Protein AF-A0A954ISH0-F1 (afdb_monomer)

Structure (mmCIF, N/CA/C/O backbone):
data_AF-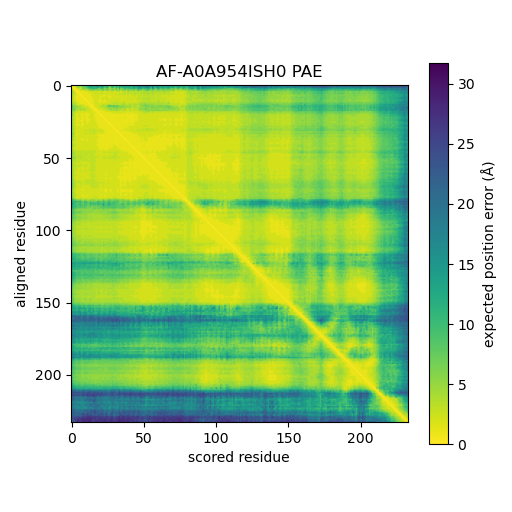A0A954ISH0-F1
#
_entry.id   AF-A0A954ISH0-F1
#
loop_
_atom_site.group_PDB
_atom_site.id
_atom_site.type_symbol
_atom_site.label_atom_id
_atom_site.label_alt_id
_atom_site.label_comp_id
_atom_site.label_asym_id
_atom_site.label_entity_id
_atom_site.label_seq_id
_atom_site.pdbx_PDB_ins_code
_atom_site.Cartn_x
_atom_site.Cartn_y
_atom_site.Cartn_z
_atom_site.occupancy
_atom_site.B_iso_or_equiv
_atom_site.auth_seq_id
_atom_site.auth_comp_id
_atom_site.auth_asym_id
_atom_site.auth_atom_id
_atom_site.pdbx_PDB_model_num
ATOM 1 N N . MET A 1 1 ? -24.445 -0.317 36.768 1.00 55.19 1 MET A N 1
ATOM 2 C CA . MET A 1 1 ? -23.886 0.944 36.236 1.00 55.19 1 MET A CA 1
ATOM 3 C C . MET A 1 1 ? -23.726 0.749 34.737 1.00 55.19 1 MET A C 1
ATOM 5 O O . MET A 1 1 ? -23.475 -0.395 34.371 1.00 55.19 1 MET A O 1
ATOM 9 N N . PRO A 1 2 ? -23.957 1.764 33.888 1.00 74.50 2 PRO A N 1
ATOM 10 C CA . PRO A 1 2 ? -23.631 1.649 32.466 1.00 74.50 2 PRO A CA 1
ATOM 11 C C . PRO A 1 2 ? -22.153 1.260 32.323 1.00 74.50 2 PRO A C 1
ATOM 13 O O . PRO A 1 2 ? -21.326 1.750 33.094 1.00 74.50 2 PRO A O 1
ATOM 16 N N . VAL A 1 3 ? -21.854 0.329 31.415 1.00 81.88 3 VAL A N 1
ATOM 17 C CA . VAL A 1 3 ? -20.473 -0.064 31.100 1.00 81.88 3 VAL A CA 1
ATOM 18 C C . VAL A 1 3 ? -19.779 1.169 30.527 1.00 81.88 3 VAL A C 1
ATOM 20 O O . VAL A 1 3 ? -20.289 1.778 29.588 1.00 81.88 3 VAL A O 1
ATOM 23 N N . GLY A 1 4 ? -18.686 1.589 31.160 1.00 92.56 4 GLY A N 1
ATOM 24 C CA . GLY A 1 4 ? -17.867 2.697 30.675 1.00 92.56 4 GLY A CA 1
ATOM 25 C C . GLY A 1 4 ? -16.870 2.214 29.627 1.00 92.56 4 GLY A C 1
ATOM 26 O O . GLY A 1 4 ? -16.479 1.049 29.640 1.00 92.56 4 GLY A O 1
ATOM 27 N N . GLU A 1 5 ? -16.430 3.118 28.756 1.00 95.31 5 GLU A N 1
ATOM 28 C CA . GLU A 1 5 ? -15.416 2.846 27.730 1.00 95.31 5 GLU A CA 1
ATOM 29 C C . GLU A 1 5 ? -14.140 2.214 28.310 1.00 95.31 5 GLU A C 1
ATOM 31 O O . GLU A 1 5 ? -13.633 1.238 27.761 1.00 95.31 5 GLU A O 1
ATOM 36 N N . ASP A 1 6 ? -13.682 2.693 29.470 1.00 94.56 6 ASP A N 1
ATOM 37 C CA . ASP A 1 6 ? -12.492 2.173 30.155 1.00 94.56 6 ASP A CA 1
ATOM 38 C C . ASP A 1 6 ? -12.564 0.660 30.409 1.00 94.56 6 ASP A C 1
ATOM 40 O O . ASP A 1 6 ? -11.550 -0.031 30.325 1.00 94.56 6 ASP A O 1
ATOM 44 N N . GLN A 1 7 ? -13.763 0.132 30.684 1.00 94.50 7 GLN A N 1
ATOM 45 C CA . GLN A 1 7 ? -13.948 -1.299 30.910 1.00 94.50 7 GLN A CA 1
ATOM 46 C C . GLN A 1 7 ? -13.736 -2.092 29.614 1.00 94.50 7 GLN A C 1
ATOM 48 O O . GLN A 1 7 ? -13.057 -3.116 29.637 1.00 94.50 7 GLN A O 1
ATOM 53 N N . PHE A 1 8 ? -14.259 -1.608 28.483 1.00 95.31 8 PHE A N 1
ATOM 54 C CA . PHE A 1 8 ? -14.022 -2.239 27.183 1.00 95.31 8 PHE A CA 1
ATOM 55 C C . PHE A 1 8 ? -12.541 -2.230 26.823 1.00 95.31 8 PHE A C 1
ATOM 57 O O . PHE A 1 8 ? -12.001 -3.252 26.408 1.00 95.31 8 PHE A O 1
ATOM 64 N N . LEU A 1 9 ? -11.868 -1.096 27.011 1.00 94.50 9 LEU A N 1
ATOM 65 C CA . LEU A 1 9 ? -10.457 -0.976 26.664 1.00 94.50 9 LEU A CA 1
ATOM 66 C C . LEU A 1 9 ? -9.560 -1.846 27.565 1.00 94.50 9 LEU A C 1
ATOM 68 O O . LEU A 1 9 ? -8.578 -2.416 27.090 1.00 94.50 9 LEU A O 1
ATOM 72 N N . GLU A 1 10 ? -9.907 -2.002 28.847 1.00 94.62 10 GLU A N 1
ATOM 73 C CA . GLU A 1 10 ? -9.234 -2.945 29.748 1.00 94.62 10 GLU A CA 1
ATOM 74 C C . GLU A 1 10 ? -9.460 -4.408 29.324 1.00 94.62 10 GLU A C 1
ATOM 76 O O . GLU A 1 10 ? -8.527 -5.215 29.378 1.00 94.62 10 GLU A O 1
ATOM 81 N N . GLU A 1 11 ? -10.677 -4.764 28.903 1.00 95.12 11 GLU A N 1
ATOM 82 C CA . GLU A 1 11 ? -11.005 -6.107 28.412 1.00 95.12 11 GLU A CA 1
ATOM 83 C C . GLU A 1 11 ? -10.278 -6.425 27.099 1.00 95.12 11 GLU A C 1
ATOM 85 O O . GLU A 1 11 ? -9.679 -7.495 26.986 1.00 95.12 11 GLU A O 1
ATOM 90 N N . ILE A 1 12 ? -10.238 -5.485 26.148 1.00 94.75 12 ILE A N 1
ATOM 91 C CA . ILE A 1 12 ? -9.508 -5.624 24.877 1.00 94.75 12 ILE A CA 1
ATOM 92 C C . ILE A 1 12 ? -8.019 -5.875 25.122 1.00 94.75 12 ILE A C 1
ATOM 94 O O . ILE A 1 12 ? -7.447 -6.761 24.494 1.00 94.75 12 ILE A O 1
ATOM 98 N N . GLY A 1 13 ? -7.396 -5.160 26.064 1.00 92.38 13 GLY A N 1
ATOM 99 C CA . GLY A 1 13 ? -5.979 -5.353 26.394 1.00 92.38 13 GLY A CA 1
ATOM 100 C C . GLY A 1 13 ? -5.649 -6.715 27.024 1.00 92.38 13 GLY A C 1
ATOM 101 O O . GLY A 1 13 ? -4.481 -7.091 27.095 1.00 92.38 13 GLY A O 1
ATOM 102 N N . LYS A 1 14 ? -6.657 -7.461 27.498 1.00 93.69 14 LYS A N 1
ATOM 103 C CA . LYS A 1 14 ? -6.499 -8.801 28.096 1.00 93.69 14 LYS A CA 1
ATOM 104 C C . LYS A 1 14 ? -6.978 -9.926 27.181 1.00 93.69 14 LYS A C 1
ATOM 106 O O . LYS A 1 14 ? -6.630 -11.082 27.422 1.00 93.69 14 LYS A O 1
ATOM 111 N N . ALA A 1 15 ? -7.819 -9.617 26.200 1.00 92.56 15 ALA A N 1
ATOM 112 C CA . ALA A 1 15 ? -8.459 -10.603 25.350 1.00 92.56 15 ALA A CA 1
ATOM 113 C C . ALA A 1 15 ? -7.548 -11.007 24.185 1.00 92.56 15 ALA A C 1
ATOM 115 O O . ALA A 1 15 ? -7.130 -10.180 23.382 1.00 92.56 15 ALA A O 1
ATOM 116 N N . GLU A 1 16 ? -7.298 -12.309 24.049 1.00 89.88 16 GLU A N 1
ATOM 117 C CA . GLU A 1 16 ? -6.721 -12.872 22.819 1.00 89.88 16 GLU A CA 1
ATOM 118 C C . GLU A 1 16 ? -7.766 -12.926 21.691 1.00 89.88 16 GLU A C 1
ATOM 120 O O . GLU A 1 16 ? -7.431 -12.837 20.508 1.00 89.88 16 GLU A O 1
ATOM 125 N N . ASP A 1 17 ? -9.043 -13.065 22.064 1.00 92.00 17 ASP A N 1
ATOM 126 C CA . ASP A 1 17 ? -10.166 -13.090 21.134 1.00 92.00 17 ASP A CA 1
ATOM 127 C C . ASP A 1 17 ? -10.500 -11.676 20.648 1.00 92.00 17 ASP A C 1
ATOM 129 O O . ASP A 1 17 ? -10.924 -10.797 21.403 1.00 92.00 17 ASP A O 1
ATOM 133 N N . ARG A 1 18 ? -10.362 -11.483 19.338 1.00 91.06 18 ARG A N 1
ATOM 134 C CA . ARG A 1 18 ? -10.639 -10.215 18.663 1.00 91.06 18 ARG A CA 1
ATOM 135 C C . ARG A 1 18 ? -12.133 -9.891 18.590 1.00 91.06 18 ARG A C 1
ATOM 137 O O . ARG A 1 18 ? -12.484 -8.741 18.349 1.00 91.06 18 ARG A O 1
ATOM 144 N N . THR A 1 19 ? -13.019 -10.846 18.882 1.00 95.06 19 THR A N 1
ATOM 145 C CA . THR A 1 19 ? -14.475 -10.625 18.945 1.00 95.06 19 THR A CA 1
ATOM 146 C C . THR A 1 19 ? -14.844 -9.518 19.936 1.00 95.06 19 THR A C 1
ATOM 148 O O . THR A 1 19 ? -15.778 -8.759 19.682 1.00 95.06 19 THR A O 1
ATOM 151 N N . VAL A 1 20 ? -14.072 -9.347 21.020 1.00 95.94 20 VAL A N 1
ATOM 152 C CA . VAL A 1 20 ? -14.270 -8.260 22.000 1.00 95.94 20 VAL A CA 1
ATOM 153 C C . VAL A 1 20 ? -14.172 -6.879 21.339 1.00 95.94 20 VAL A C 1
ATOM 155 O O . VAL A 1 20 ? -14.935 -5.977 21.680 1.00 95.94 20 VAL A O 1
ATOM 158 N N . ARG A 1 21 ? -13.298 -6.716 20.336 1.00 97.00 21 ARG A N 1
ATOM 159 C CA . ARG A 1 21 ? -13.159 -5.459 19.583 1.00 97.00 21 ARG A CA 1
ATOM 160 C C . ARG A 1 21 ? -14.404 -5.166 18.749 1.00 97.00 21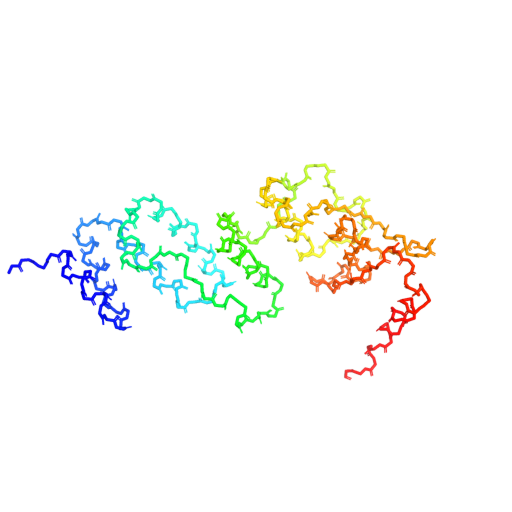 ARG A C 1
ATOM 162 O O . ARG A 1 21 ? -14.833 -4.022 18.695 1.00 97.00 21 ARG A O 1
ATOM 169 N N . LEU A 1 22 ? -15.031 -6.185 18.159 1.00 97.62 22 LEU A N 1
ATOM 170 C CA . LEU A 1 22 ? -16.276 -6.011 17.402 1.00 97.62 22 LEU A CA 1
ATOM 171 C C . LEU A 1 22 ? -17.460 -5.655 18.311 1.00 97.62 22 LEU A C 1
ATOM 173 O O . LEU A 1 22 ? -18.243 -4.780 17.959 1.00 97.62 22 LEU A O 1
ATOM 177 N N . VAL A 1 23 ? -17.543 -6.244 19.510 1.00 97.31 23 VAL A N 1
ATOM 178 C CA . VAL A 1 23 ? -18.547 -5.843 20.516 1.00 97.31 23 VAL A CA 1
ATOM 179 C C . VAL A 1 23 ? -18.343 -4.384 20.940 1.00 97.31 23 VAL A C 1
ATOM 181 O O . VAL A 1 23 ? -19.307 -3.633 21.073 1.00 97.31 23 VAL A O 1
ATOM 184 N N . TYR A 1 24 ? -17.091 -3.957 21.118 1.00 97.44 24 TYR A N 1
ATOM 185 C CA . TYR A 1 24 ? -16.772 -2.555 21.388 1.00 97.44 24 TYR A CA 1
ATOM 186 C C . TYR A 1 24 ? -17.131 -1.633 20.209 1.00 97.44 24 TYR A C 1
ATOM 188 O O . TYR A 1 24 ? -17.629 -0.532 20.433 1.00 97.44 24 TYR A O 1
ATOM 196 N N . ALA A 1 25 ? -16.959 -2.084 18.963 1.00 98.31 25 ALA A N 1
ATOM 197 C CA . ALA A 1 25 ? -17.399 -1.344 17.779 1.00 98.31 25 ALA A CA 1
ATOM 198 C C . ALA A 1 25 ? -18.922 -1.145 17.746 1.00 98.31 25 ALA A C 1
ATOM 200 O O . ALA A 1 25 ? -19.382 -0.039 17.477 1.00 98.31 25 ALA A O 1
ATOM 201 N N . ASP A 1 26 ? -19.699 -2.183 18.073 1.00 98.38 26 ASP A N 1
ATOM 202 C CA . ASP A 1 26 ? -21.159 -2.077 18.179 1.00 98.38 26 ASP A CA 1
ATOM 203 C C . ASP A 1 26 ? -21.562 -1.063 19.263 1.00 98.38 26 ASP A C 1
ATOM 205 O O . ASP A 1 26 ? -22.437 -0.228 19.041 1.00 98.38 26 ASP A O 1
ATOM 209 N N . TRP A 1 27 ? -20.875 -1.074 20.410 1.00 97.69 27 TRP A N 1
ATOM 210 C CA . TRP A 1 27 ? -21.100 -0.089 21.471 1.00 97.69 27 TRP A CA 1
ATOM 211 C C . TRP A 1 27 ? -20.781 1.348 21.022 1.00 97.69 27 TRP A C 1
ATOM 213 O O . TRP A 1 27 ? -21.549 2.260 21.332 1.00 97.69 27 TRP A O 1
ATOM 223 N N . LEU A 1 28 ? -19.693 1.565 20.272 1.00 97.81 28 LEU A N 1
ATOM 224 C CA . LEU A 1 28 ? -19.330 2.876 19.713 1.00 97.81 28 LEU A CA 1
ATOM 225 C C . LEU A 1 28 ? -20.384 3.386 18.719 1.00 97.81 28 LEU A C 1
ATOM 227 O O . LEU A 1 28 ? -20.781 4.552 18.785 1.00 97.81 28 LEU A O 1
ATOM 231 N N . ASP A 1 29 ? -20.896 2.513 17.852 1.00 98.12 29 ASP A N 1
ATOM 232 C CA . ASP A 1 29 ? -21.952 2.862 16.897 1.00 98.12 29 ASP A CA 1
ATOM 233 C C . ASP A 1 29 ? -23.251 3.282 17.591 1.00 98.12 29 ASP A C 1
ATOM 235 O O . ASP A 1 29 ? -23.905 4.233 17.160 1.00 98.12 29 ASP A O 1
ATOM 239 N N . GLU A 1 30 ? -23.624 2.614 18.688 1.00 97.75 30 GLU A N 1
ATOM 240 C CA . GLU A 1 30 ? -24.786 3.000 19.499 1.00 97.75 30 GLU A CA 1
ATOM 241 C C . GLU A 1 30 ? -24.644 4.416 20.083 1.00 97.75 30 GLU A C 1
ATOM 243 O O . GLU A 1 30 ? -25.650 5.093 20.312 1.00 97.75 30 GLU A O 1
ATOM 248 N N . GLN A 1 31 ? -23.408 4.884 20.293 1.00 97.25 31 GLN A N 1
ATOM 249 C CA . GLN A 1 31 ? -23.111 6.262 20.701 1.00 97.25 31 GLN A CA 1
ATOM 250 C C . GLN A 1 31 ? -22.972 7.233 19.514 1.00 97.25 31 GLN A C 1
ATOM 252 O O . GLN A 1 31 ? -22.843 8.440 19.728 1.00 97.25 31 GLN A O 1
ATOM 257 N N . GLY A 1 32 ? -23.010 6.738 18.272 1.00 97.19 32 GLY A N 1
ATOM 258 C CA . GLY A 1 32 ? -22.750 7.523 17.064 1.00 97.19 32 GLY A CA 1
ATOM 259 C C . GLY A 1 32 ? -21.281 7.930 16.904 1.00 97.19 32 GLY A C 1
ATOM 260 O O . GLY A 1 32 ? -21.004 8.979 16.321 1.00 97.19 32 GLY A O 1
ATOM 261 N N . ASP A 1 33 ? -20.351 7.146 17.454 1.00 97.88 33 ASP A N 1
ATOM 262 C CA . ASP A 1 33 ? -18.918 7.430 17.428 1.00 97.88 33 ASP A CA 1
ATOM 263 C C . ASP A 1 33 ? -18.241 6.794 16.191 1.00 97.88 33 ASP A C 1
ATOM 265 O O . ASP A 1 33 ? -18.293 5.572 16.028 1.00 97.88 33 ASP A O 1
ATOM 269 N N . PRO A 1 34 ? -17.562 7.577 15.324 1.00 97.25 34 PRO A N 1
ATOM 270 C CA . PRO A 1 34 ? -16.936 7.065 14.098 1.00 97.25 34 PRO A CA 1
ATOM 271 C C . PRO A 1 34 ? -15.809 6.049 14.347 1.00 97.25 34 PRO A C 1
ATOM 273 O O . PRO A 1 34 ? -15.429 5.312 13.434 1.00 97.25 34 PRO A O 1
ATOM 276 N N . ARG A 1 35 ? -15.283 5.954 15.577 1.00 98.38 35 ARG A N 1
ATOM 277 C CA . ARG A 1 35 ? -14.285 4.941 15.950 1.00 98.38 35 ARG A CA 1
ATOM 278 C C . ARG A 1 35 ? -14.808 3.514 15.768 1.00 98.38 35 ARG A C 1
ATOM 280 O O . ARG A 1 35 ? -14.002 2.616 15.523 1.00 98.38 35 ARG A O 1
ATOM 287 N N . GLY A 1 36 ? -16.127 3.295 15.841 1.00 98.50 36 GLY A N 1
ATOM 288 C CA . GLY A 1 36 ? -16.737 1.980 15.613 1.00 98.50 36 GLY A CA 1
ATOM 289 C C . GLY A 1 36 ? -16.497 1.459 14.194 1.00 98.50 36 GLY A C 1
ATOM 290 O O . GLY A 1 36 ? -16.178 0.284 13.994 1.00 98.50 36 GLY A O 1
ATOM 291 N N . GLU A 1 37 ? -16.543 2.342 13.197 1.00 98.50 37 GLU A N 1
ATOM 292 C CA . GLU A 1 37 ? -16.224 1.996 11.812 1.00 98.50 37 GLU A CA 1
ATOM 293 C C . GLU A 1 37 ? -14.742 1.638 11.648 1.00 98.50 37 GLU A C 1
ATOM 295 O O . GLU A 1 37 ? -14.417 0.603 11.061 1.00 98.50 37 GLU A O 1
ATOM 300 N N . LEU A 1 38 ? -13.842 2.437 12.234 1.00 98.31 38 LEU A N 1
ATOM 301 C CA . LEU A 1 38 ? -12.403 2.174 12.180 1.00 98.31 38 LEU A CA 1
ATOM 302 C C . LEU A 1 38 ? -12.057 0.802 12.765 1.00 98.31 38 LEU A C 1
ATOM 304 O O . LEU A 1 38 ? -11.290 0.060 12.155 1.00 98.31 38 LEU A O 1
ATOM 308 N N . VAL A 1 39 ? -12.649 0.435 13.907 1.00 98.12 39 VAL A N 1
ATOM 309 C CA . VAL A 1 39 ? -12.428 -0.884 14.521 1.00 98.12 39 VAL A CA 1
ATOM 310 C C . VAL A 1 39 ? -12.787 -2.011 13.553 1.00 98.12 39 VAL A C 1
ATOM 312 O O . VAL A 1 39 ? -12.009 -2.949 13.405 1.00 98.12 39 VAL A O 1
ATOM 315 N N . ARG A 1 40 ? -13.922 -1.922 12.852 1.00 98.31 40 ARG A N 1
ATOM 316 C CA . ARG A 1 40 ? -14.324 -2.970 11.900 1.00 98.31 40 ARG A CA 1
ATOM 317 C C . ARG A 1 40 ? -13.388 -3.061 10.706 1.00 98.31 40 ARG A C 1
ATOM 319 O O . ARG A 1 40 ? -13.046 -4.168 10.303 1.00 98.31 40 ARG A O 1
ATOM 326 N N . ILE A 1 41 ? -12.951 -1.921 10.176 1.00 98.06 41 ILE A N 1
ATOM 327 C CA . ILE A 1 41 ? -12.008 -1.889 9.055 1.00 98.06 41 ILE A CA 1
ATOM 328 C C . ILE A 1 41 ? -10.661 -2.491 9.457 1.00 98.06 41 ILE A C 1
ATOM 330 O O . ILE A 1 41 ? -10.114 -3.295 8.710 1.00 98.06 41 ILE A O 1
ATOM 334 N N . GLU A 1 42 ? -10.134 -2.156 10.635 1.00 97.38 42 GLU A N 1
ATOM 335 C CA . GLU A 1 42 ? -8.881 -2.735 11.137 1.00 97.38 42 GLU A CA 1
ATOM 336 C C . GLU A 1 42 ? -8.983 -4.255 11.296 1.00 97.38 42 GLU A C 1
ATOM 338 O O . GLU A 1 42 ? -8.102 -4.986 10.841 1.00 97.38 42 GLU A O 1
ATOM 343 N N . GLU A 1 43 ? -10.072 -4.751 11.890 1.00 96.38 43 GLU A N 1
ATOM 344 C CA . GLU A 1 43 ? -10.280 -6.191 12.061 1.00 96.38 43 GLU A CA 1
ATOM 345 C C . GLU A 1 43 ? -10.495 -6.918 10.724 1.00 96.38 43 GLU A C 1
ATOM 347 O O . GLU A 1 43 ? -9.968 -8.017 10.537 1.00 96.38 43 GLU A O 1
ATOM 352 N N . GLU A 1 44 ? -11.184 -6.296 9.760 1.00 97.56 44 GLU A N 1
ATOM 353 C CA . GLU A 1 44 ? -11.310 -6.828 8.400 1.00 97.56 44 GLU A CA 1
ATOM 354 C C . GLU A 1 44 ? -9.944 -6.892 7.701 1.00 97.56 44 GLU A C 1
ATOM 356 O O . GLU A 1 44 ? -9.562 -7.941 7.180 1.00 97.56 44 GLU A O 1
ATOM 361 N N . MET A 1 45 ? -9.167 -5.805 7.744 1.00 96.31 45 MET A N 1
ATOM 362 C CA . MET A 1 45 ? -7.847 -5.723 7.112 1.00 96.31 45 MET A CA 1
ATOM 363 C C . MET A 1 45 ? -6.842 -6.714 7.709 1.00 96.31 45 MET A C 1
ATOM 365 O O . MET A 1 45 ? -6.006 -7.239 6.977 1.00 96.31 45 MET A O 1
ATOM 369 N N . ARG A 1 46 ? -6.933 -7.022 9.010 1.00 93.00 46 ARG A N 1
ATOM 370 C CA . ARG A 1 46 ? -6.120 -8.068 9.661 1.00 93.00 46 ARG A CA 1
ATOM 371 C C . ARG A 1 46 ? -6.460 -9.484 9.189 1.00 93.00 46 ARG A C 1
ATOM 373 O O . ARG A 1 46 ? -5.650 -10.389 9.380 1.00 93.00 46 ARG A O 1
ATOM 380 N N . GLY A 1 47 ? -7.662 -9.693 8.654 1.00 93.44 47 GLY A N 1
ATOM 381 C CA . GLY A 1 47 ? -8.151 -10.996 8.201 1.00 93.44 47 GLY A CA 1
ATOM 382 C C . GLY A 1 47 ? -7.862 -11.309 6.732 1.00 93.44 47 GLY A C 1
ATOM 383 O O . GLY A 1 47 ? -8.117 -12.432 6.299 1.00 93.44 47 GLY A O 1
ATOM 384 N N . ILE A 1 48 ? -7.348 -10.347 5.963 1.00 95.75 48 ILE A N 1
ATOM 385 C CA . ILE A 1 48 ? -7.137 -10.475 4.516 1.00 95.75 48 ILE A CA 1
ATOM 386 C C . ILE A 1 48 ? -5.670 -10.233 4.135 1.00 95.75 48 ILE A C 1
ATOM 388 O O . ILE A 1 48 ? -4.958 -9.514 4.837 1.00 95.75 48 ILE A O 1
ATOM 392 N N . PRO A 1 49 ? -5.187 -10.793 3.009 1.00 96.06 49 PRO A N 1
ATOM 393 C CA . PRO A 1 49 ? -3.840 -10.511 2.530 1.00 96.06 49 PRO A CA 1
ATOM 394 C C . PRO A 1 49 ? -3.649 -9.021 2.232 1.00 96.06 49 PRO A C 1
ATOM 396 O O . PRO A 1 49 ? -4.469 -8.404 1.549 1.00 96.06 49 PRO A O 1
ATOM 399 N N . ILE A 1 50 ? -2.522 -8.462 2.670 1.00 95.75 50 ILE A N 1
ATOM 400 C CA . ILE A 1 50 ? -2.177 -7.039 2.502 1.00 95.75 50 ILE A CA 1
ATOM 401 C C . ILE A 1 50 ? -1.999 -6.601 1.037 1.00 95.75 50 ILE A C 1
ATOM 403 O O . ILE A 1 50 ? -1.954 -5.415 0.733 1.00 95.75 50 ILE A O 1
ATOM 407 N N . TYR A 1 51 ? -1.898 -7.553 0.110 1.00 96.31 51 TYR A N 1
ATOM 408 C CA . TYR A 1 51 ? -1.831 -7.310 -1.333 1.00 96.31 51 TYR A CA 1
ATOM 409 C C . TYR A 1 51 ? -3.174 -7.514 -2.057 1.00 96.31 51 TYR A C 1
ATOM 411 O O . TYR A 1 51 ? -3.257 -7.309 -3.269 1.00 96.31 51 TYR A O 1
ATOM 419 N N . SER A 1 52 ? -4.232 -7.912 -1.343 1.00 97.19 52 SER A N 1
ATOM 420 C CA . SER A 1 52 ? -5.563 -8.104 -1.931 1.00 97.19 52 SER A CA 1
ATOM 421 C C . SER A 1 52 ? -6.200 -6.775 -2.342 1.00 97.19 52 SER A C 1
ATOM 423 O O . SER A 1 52 ? -5.962 -5.750 -1.705 1.00 97.19 52 SER A O 1
ATOM 425 N N . ASP A 1 53 ? -7.056 -6.784 -3.370 1.00 97.75 53 ASP A N 1
ATOM 426 C CA . ASP A 1 53 ? -7.788 -5.576 -3.785 1.00 97.75 53 ASP A CA 1
ATOM 427 C C . ASP A 1 53 ? -8.573 -4.968 -2.616 1.00 97.75 53 ASP A C 1
ATOM 429 O O . ASP A 1 53 ? -8.490 -3.768 -2.370 1.00 97.75 53 ASP A O 1
ATOM 433 N N . ARG A 1 54 ? -9.230 -5.812 -1.813 1.00 98.00 54 ARG A N 1
ATOM 434 C CA . ARG A 1 54 ? -10.005 -5.374 -0.651 1.00 98.00 54 ARG A CA 1
ATOM 435 C C . ARG A 1 54 ? -9.165 -4.626 0.390 1.00 98.00 54 ARG A C 1
ATOM 437 O O . ARG A 1 54 ? -9.639 -3.642 0.952 1.00 98.00 54 ARG A O 1
ATOM 444 N N . TYR A 1 55 ? -7.923 -5.048 0.636 1.00 97.56 55 TYR A N 1
ATOM 445 C CA . TYR A 1 55 ? -7.025 -4.337 1.553 1.00 97.56 55 TYR A CA 1
ATOM 446 C C . TYR A 1 55 ? -6.745 -2.913 1.061 1.00 97.56 55 TYR A C 1
ATOM 448 O O . TYR A 1 55 ? -6.822 -1.956 1.832 1.00 97.56 55 TYR A O 1
ATOM 456 N N . TRP A 1 56 ? -6.467 -2.763 -0.234 1.00 97.31 56 TRP A N 1
ATOM 457 C CA . TRP A 1 56 ? -6.146 -1.470 -0.839 1.00 97.31 56 TRP A CA 1
ATOM 458 C C . TRP A 1 56 ? -7.364 -0.567 -1.030 1.00 97.31 56 TRP A C 1
ATOM 460 O O . TRP A 1 56 ? -7.224 0.648 -0.932 1.00 97.31 56 TRP A O 1
ATOM 470 N N . GLU A 1 57 ? -8.562 -1.130 -1.195 1.00 97.38 57 GLU A N 1
ATOM 471 C CA . GLU A 1 57 ? -9.823 -0.380 -1.131 1.00 97.38 57 GLU A CA 1
ATOM 472 C C . GLU A 1 57 ? -10.075 0.209 0.265 1.00 97.38 57 GLU A C 1
ATOM 474 O O . GLU A 1 57 ? -10.508 1.354 0.394 1.00 97.38 57 GLU A O 1
ATOM 479 N N . LEU A 1 58 ? -9.798 -0.564 1.322 1.00 97.81 58 LEU A N 1
ATOM 480 C CA . LEU A 1 58 ? -10.033 -0.149 2.709 1.00 97.81 58 LEU A CA 1
ATOM 481 C C . LEU A 1 58 ? -8.988 0.844 3.222 1.00 97.81 58 LEU A C 1
ATOM 483 O O . LEU A 1 58 ? -9.302 1.711 4.039 1.00 97.81 58 LEU A O 1
ATOM 487 N N . LYS A 1 59 ? -7.746 0.732 2.746 1.00 96.75 59 LYS A N 1
ATOM 488 C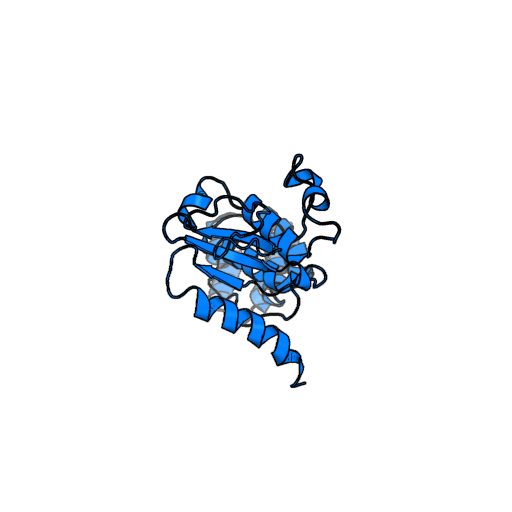 CA . LYS A 1 59 ? -6.593 1.486 3.251 1.00 96.75 59 LYS A CA 1
ATOM 489 C C . LYS A 1 59 ? -6.786 3.015 3.255 1.00 96.75 59 LYS A C 1
ATOM 491 O O . LYS A 1 59 ? -6.534 3.606 4.307 1.00 96.75 59 LYS A O 1
ATOM 496 N N . PRO A 1 60 ? -7.243 3.684 2.174 1.00 96.69 60 PRO A N 1
ATOM 497 C CA . PRO A 1 60 ? -7.477 5.129 2.198 1.00 96.69 60 PRO A CA 1
ATOM 498 C C . PRO A 1 60 ? -8.508 5.546 3.251 1.00 96.69 60 PRO A C 1
ATOM 500 O O . PRO A 1 60 ? -8.285 6.509 3.982 1.00 96.69 60 PRO A O 1
ATOM 503 N N . HIS A 1 61 ? -9.602 4.788 3.369 1.00 97.62 61 HIS A N 1
ATOM 504 C CA . HIS A 1 61 ? -10.670 5.073 4.328 1.00 97.62 61 HIS A CA 1
ATOM 505 C C . 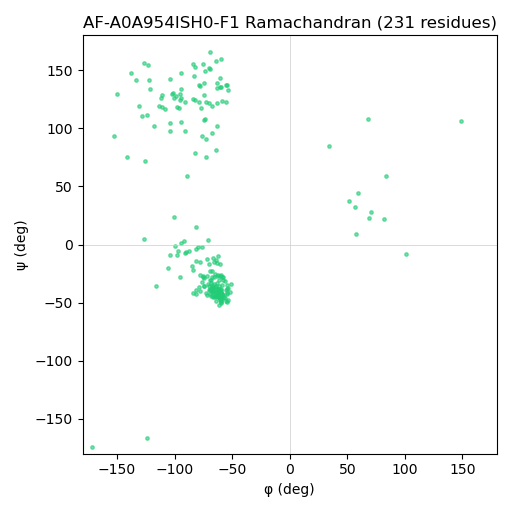HIS A 1 61 ? -10.211 4.858 5.774 1.00 97.62 61 HIS A C 1
ATOM 507 O O . HIS A 1 61 ? -10.378 5.737 6.619 1.00 97.62 61 HIS A O 1
ATOM 513 N N . ARG A 1 62 ? -9.500 3.754 6.044 1.00 97.00 62 ARG A N 1
ATOM 514 C CA . ARG A 1 62 ? -8.814 3.521 7.326 1.00 97.00 62 ARG A CA 1
ATOM 515 C C . ARG A 1 62 ? -7.894 4.688 7.684 1.00 97.00 62 ARG A C 1
ATOM 517 O O . ARG A 1 62 ? -7.907 5.152 8.819 1.00 97.00 62 ARG A O 1
ATOM 524 N N . ASN A 1 63 ? -7.075 5.145 6.736 1.00 95.25 63 ASN A N 1
ATOM 525 C CA . ASN A 1 63 ? -6.114 6.220 6.977 1.00 95.25 63 ASN A CA 1
ATOM 526 C C . ASN A 1 63 ? -6.815 7.547 7.315 1.00 95.25 63 ASN A C 1
ATOM 528 O O . ASN A 1 63 ? -6.354 8.248 8.214 1.00 95.25 63 ASN A O 1
ATOM 532 N N . GLN A 1 64 ? -7.940 7.856 6.660 1.00 96.06 64 GLN A N 1
ATOM 533 C CA . GLN A 1 64 ? -8.769 9.015 7.003 1.00 96.06 64 GLN A CA 1
ATOM 534 C C . GLN A 1 64 ? -9.314 8.904 8.431 1.00 96.06 64 GLN A C 1
ATOM 536 O O . GLN A 1 64 ? -9.096 9.800 9.239 1.00 96.06 64 GLN A O 1
ATOM 541 N N . LEU A 1 65 ? -9.946 7.777 8.771 1.00 96.94 65 LEU A N 1
ATOM 542 C CA . LEU A 1 65 ? -10.502 7.557 10.109 1.00 96.94 65 LEU A CA 1
ATOM 543 C C . LEU A 1 65 ? -9.426 7.614 11.203 1.00 96.94 65 LEU A C 1
ATOM 545 O O . LEU A 1 65 ? -9.655 8.194 12.262 1.00 96.94 65 LEU A O 1
ATOM 549 N N . ARG A 1 66 ? -8.232 7.058 10.950 1.00 96.00 66 ARG A N 1
ATOM 550 C CA . ARG A 1 66 ? -7.090 7.151 11.874 1.00 96.00 66 ARG A CA 1
ATOM 551 C C . ARG A 1 66 ? -6.661 8.595 12.115 1.00 96.00 66 ARG A C 1
ATOM 553 O O . ARG A 1 66 ? -6.354 8.933 13.252 1.00 96.00 66 ARG A O 1
ATOM 560 N N . ALA A 1 67 ? -6.633 9.432 11.077 1.00 95.31 67 ALA A N 1
ATOM 561 C CA . ALA A 1 67 ? -6.228 10.832 11.202 1.00 95.31 67 ALA A CA 1
ATOM 562 C C . ALA A 1 67 ? -7.166 11.642 12.117 1.00 95.31 67 ALA A C 1
ATOM 564 O O . ALA A 1 67 ? -6.723 12.599 12.751 1.00 95.31 67 ALA A O 1
ATOM 565 N N . ASP A 1 68 ? -8.430 11.227 12.214 1.00 96.44 68 ASP A N 1
ATOM 566 C CA . ASP A 1 68 ? -9.453 11.869 13.041 1.00 96.44 68 ASP A CA 1
ATOM 567 C C . ASP A 1 68 ? -9.526 11.294 14.476 1.00 96.44 68 ASP A C 1
ATOM 569 O O . ASP A 1 68 ? -10.243 11.828 15.326 1.00 96.44 68 ASP A O 1
ATOM 573 N N . CYS A 1 69 ? -8.782 10.222 14.778 1.00 97.12 69 CYS A N 1
ATOM 574 C CA . CYS A 1 69 ? -8.794 9.557 16.083 1.00 97.12 69 CYS A CA 1
ATOM 575 C C . CYS A 1 69 ? -7.683 10.060 17.027 1.00 97.12 69 CYS A C 1
ATOM 577 O O . CYS A 1 69 ? -6.570 10.347 16.580 1.00 97.12 69 CYS A O 1
ATOM 579 N N . PRO A 1 70 ? -7.916 10.093 18.356 1.00 96.62 70 PRO A N 1
ATOM 580 C CA . PRO A 1 70 ? -6.863 10.399 19.322 1.00 96.62 70 PRO A CA 1
ATOM 581 C C . PRO A 1 70 ? -5.734 9.356 19.300 1.00 96.62 70 PRO A C 1
ATOM 583 O O . PRO A 1 70 ? -5.984 8.148 19.327 1.00 96.62 70 PRO A O 1
ATOM 586 N N . ASN A 1 71 ? -4.480 9.813 19.306 1.00 95.31 71 ASN A N 1
ATOM 587 C CA . ASN A 1 71 ? -3.304 8.936 19.235 1.00 95.31 71 ASN A CA 1
ATOM 588 C C . ASN A 1 71 ? -3.207 7.970 20.424 1.00 95.31 71 ASN A C 1
ATOM 590 O O . ASN A 1 71 ? -2.780 6.831 20.259 1.00 95.31 71 ASN A O 1
ATOM 594 N N . GLU A 1 72 ? -3.607 8.406 21.618 1.00 95.00 72 GLU A N 1
ATOM 595 C CA . GLU A 1 72 ? -3.651 7.577 22.823 1.00 95.00 72 GLU A CA 1
ATOM 596 C C . GLU A 1 72 ? -4.613 6.394 22.671 1.00 95.00 72 GLU A C 1
ATOM 598 O O . GLU A 1 72 ? -4.286 5.278 23.074 1.00 95.00 72 GLU A O 1
ATOM 603 N N . TRP A 1 73 ? -5.752 6.615 22.012 1.00 96.00 73 TRP A N 1
ATOM 604 C CA . TRP A 1 73 ? -6.730 5.572 21.733 1.00 96.00 73 TRP A CA 1
ATOM 605 C C . TRP A 1 73 ? -6.205 4.606 20.666 1.00 96.00 73 TRP A C 1
ATOM 607 O O . TRP A 1 73 ? -6.269 3.392 20.853 1.00 96.00 73 TRP A O 1
ATOM 617 N N . LEU A 1 74 ? -5.594 5.123 19.591 1.00 96.00 74 LEU A N 1
ATOM 618 C CA . LEU A 1 74 ? -4.951 4.290 18.566 1.00 96.00 74 LEU A CA 1
ATOM 619 C C . LEU A 1 74 ? -3.849 3.404 19.160 1.00 96.00 74 LEU A C 1
ATOM 621 O O . LEU A 1 74 ? -3.764 2.222 18.830 1.00 96.00 74 LEU A O 1
ATOM 625 N N . ALA A 1 75 ? -3.030 3.956 20.058 1.00 92.56 75 ALA A N 1
ATOM 626 C CA . ALA A 1 75 ? -1.983 3.212 20.747 1.00 92.56 75 ALA A CA 1
ATOM 627 C C . ALA A 1 75 ? -2.564 2.112 21.648 1.00 92.56 75 ALA A C 1
ATOM 629 O O . ALA A 1 75 ? -2.084 0.982 21.609 1.00 92.56 75 ALA A O 1
ATOM 630 N N . GLN A 1 76 ? -3.619 2.415 22.410 1.00 93.12 76 GLN A N 1
ATOM 631 C CA . GLN A 1 76 ? -4.289 1.447 23.281 1.00 93.12 76 GLN A CA 1
ATOM 632 C C . GLN A 1 76 ? -4.975 0.318 22.499 1.00 93.12 76 GLN A C 1
ATOM 634 O O . GLN A 1 76 ? -4.989 -0.823 22.952 1.00 93.12 76 GLN A O 1
ATOM 639 N N . MET A 1 77 ? -5.496 0.622 21.310 1.00 94.75 77 MET A N 1
ATOM 640 C CA . MET A 1 77 ? -6.076 -0.362 20.394 1.00 94.75 77 MET A CA 1
ATOM 641 C C . MET A 1 77 ? -5.026 -1.108 19.560 1.00 94.75 77 MET A C 1
ATOM 643 O O . MET A 1 77 ? -5.384 -2.015 18.806 1.00 94.75 77 MET A O 1
ATOM 647 N N . GLU A 1 78 ? -3.741 -0.761 19.666 1.00 92.88 78 GLU A N 1
ATOM 648 C CA . GLU A 1 78 ? -2.664 -1.292 18.818 1.00 92.88 78 GLU A CA 1
ATOM 649 C C . GLU A 1 78 ? -2.917 -1.061 17.312 1.00 92.88 78 GLU A C 1
ATOM 651 O O . GLU A 1 78 ? -2.521 -1.854 16.450 1.00 92.88 78 GLU A O 1
ATOM 656 N N . TYR A 1 79 ? -3.590 0.043 16.977 1.00 92.31 79 TYR A N 1
ATOM 657 C CA . TYR A 1 79 ? -3.845 0.509 15.610 1.00 92.31 79 TYR A CA 1
ATOM 658 C C . TYR A 1 79 ? -2.718 1.422 15.131 1.00 92.31 79 TYR A C 1
ATOM 660 O O . TYR A 1 79 ? -2.911 2.580 14.767 1.00 92.31 79 TYR A O 1
ATOM 668 N N . GLY A 1 80 ? -1.510 0.861 15.136 1.00 84.94 80 GLY A N 1
ATOM 669 C CA . GLY A 1 80 ? -0.297 1.480 14.615 1.00 84.94 80 GLY A CA 1
ATOM 670 C C . GLY A 1 80 ? 0.383 0.607 13.566 1.00 84.94 80 GLY A C 1
ATOM 671 O O . GLY A 1 80 ? -0.189 -0.359 13.054 1.00 84.94 80 GLY A O 1
ATOM 672 N N . THR A 1 81 ? 1.626 0.947 13.242 1.00 75.12 81 THR A N 1
ATOM 673 C CA . THR A 1 81 ? 2.476 0.114 12.391 1.00 75.12 81 THR A CA 1
ATOM 674 C C . THR A 1 81 ? 2.985 -1.071 13.204 1.00 75.12 81 THR A C 1
ATOM 676 O O . THR A 1 81 ? 3.996 -0.978 13.898 1.00 75.12 81 THR A O 1
ATOM 679 N N . VAL A 1 82 ? 2.270 -2.194 13.148 1.00 75.62 82 VAL A N 1
ATOM 680 C CA . VAL A 1 82 ? 2.787 -3.461 13.671 1.00 75.62 82 VAL A CA 1
ATOM 681 C C . VAL A 1 82 ? 3.749 -4.030 12.631 1.00 75.62 82 VAL A C 1
ATOM 683 O O . VAL A 1 82 ? 3.379 -4.236 11.472 1.00 75.62 82 VAL A O 1
ATOM 686 N N . TYR A 1 83 ? 4.995 -4.266 13.041 1.00 75.12 83 TYR A N 1
ATOM 687 C CA . TYR A 1 83 ? 6.007 -4.919 12.213 1.00 75.12 83 TYR A CA 1
ATOM 688 C C . TYR A 1 83 ? 5.695 -6.415 12.091 1.00 75.12 83 TYR A C 1
ATOM 690 O O . TYR A 1 83 ? 6.316 -7.264 12.727 1.00 75.12 83 TYR A O 1
ATOM 698 N N . GLU A 1 84 ? 4.696 -6.737 11.279 1.00 79.19 84 GLU A N 1
ATOM 699 C CA . GLU A 1 84 ? 4.484 -8.089 10.779 1.00 79.19 84 GLU A CA 1
ATOM 700 C C . GLU A 1 84 ? 5.379 -8.323 9.551 1.00 79.19 84 GLU A C 1
ATOM 702 O O . GLU A 1 84 ? 5.609 -7.391 8.776 1.00 79.19 84 GLU A O 1
ATOM 707 N N . PRO A 1 85 ? 5.912 -9.542 9.352 1.00 85.69 85 PRO A N 1
ATOM 708 C CA . PRO A 1 85 ? 6.753 -9.841 8.200 1.00 85.69 85 PRO A CA 1
ATOM 709 C C . PRO A 1 85 ? 5.932 -9.785 6.901 1.00 85.69 85 PRO A C 1
ATOM 711 O O . PRO A 1 85 ? 5.312 -10.771 6.510 1.00 85.69 85 PRO A O 1
ATOM 714 N N . THR A 1 86 ? 5.973 -8.632 6.225 1.00 85.69 86 THR A N 1
ATOM 715 C CA . THR A 1 86 ? 5.290 -8.334 4.951 1.00 85.69 86 THR A CA 1
ATOM 716 C C . THR A 1 86 ? 5.554 -9.387 3.869 1.00 85.69 86 THR A C 1
ATOM 718 O O . THR A 1 86 ? 4.662 -9.709 3.098 1.00 85.69 86 THR A O 1
ATOM 721 N N . PHE A 1 87 ? 6.755 -9.972 3.848 1.00 91.69 87 PHE A N 1
ATOM 722 C CA . PHE A 1 87 ? 7.192 -10.949 2.843 1.00 91.69 87 PHE A CA 1
ATOM 723 C C . PHE A 1 87 ? 7.126 -12.406 3.320 1.00 91.69 87 PHE A C 1
ATOM 725 O O . PHE A 1 87 ? 7.857 -13.251 2.810 1.00 91.69 87 PHE A O 1
ATOM 732 N N . ARG A 1 88 ? 6.289 -12.721 4.320 1.00 90.75 88 ARG A N 1
ATOM 733 C CA . ARG A 1 88 ? 6.061 -14.122 4.717 1.00 90.75 88 ARG A CA 1
ATOM 734 C C . ARG A 1 88 ? 5.478 -14.938 3.561 1.00 90.75 88 ARG A C 1
ATOM 736 O O . ARG A 1 88 ? 5.911 -16.065 3.351 1.00 90.75 88 ARG A O 1
ATOM 743 N N . ASP A 1 89 ? 4.540 -14.340 2.831 1.00 91.81 89 ASP A N 1
ATOM 744 C CA . ASP A 1 89 ? 3.843 -14.945 1.702 1.00 91.81 89 ASP A CA 1
ATOM 745 C C . ASP A 1 89 ? 4.027 -14.040 0.478 1.00 91.81 89 ASP A C 1
ATOM 747 O O . ASP A 1 89 ? 3.514 -12.920 0.450 1.00 91.81 89 ASP A O 1
ATOM 751 N N . ILE A 1 90 ? 4.789 -14.506 -0.515 1.00 95.06 90 ILE A N 1
ATOM 752 C CA . ILE A 1 90 ? 5.067 -13.750 -1.743 1.00 95.06 90 ILE A CA 1
ATOM 753 C C . ILE A 1 90 ? 4.103 -14.234 -2.837 1.00 95.06 90 ILE A C 1
ATOM 755 O O . ILE A 1 90 ? 4.140 -15.415 -3.176 1.00 95.06 90 ILE A O 1
ATOM 759 N N . PRO A 1 91 ? 3.235 -13.364 -3.378 1.00 96.12 91 PRO A N 1
ATOM 760 C CA . PRO A 1 91 ? 2.293 -13.721 -4.427 1.00 96.12 91 PRO A CA 1
ATOM 761 C C . PRO A 1 91 ? 2.986 -13.859 -5.791 1.00 96.12 91 PRO A C 1
ATOM 763 O O . PRO A 1 91 ? 4.014 -13.231 -6.064 1.00 96.12 91 PRO A O 1
ATOM 766 N N . ASP A 1 92 ? 2.378 -14.647 -6.678 1.00 95.31 92 ASP A N 1
ATOM 767 C CA . ASP A 1 92 ? 2.899 -14.883 -8.030 1.00 95.31 92 ASP A CA 1
ATOM 768 C C . ASP A 1 92 ? 2.611 -13.725 -8.996 1.00 95.31 92 ASP A C 1
ATOM 770 O O . ASP A 1 92 ? 3.345 -13.528 -9.964 1.00 95.31 92 ASP A O 1
ATOM 774 N N . GLY A 1 93 ? 1.548 -12.957 -8.741 1.00 96.06 93 GLY A N 1
ATOM 775 C CA . GLY A 1 93 ? 1.140 -11.834 -9.576 1.00 96.06 93 GLY A CA 1
ATOM 776 C C . GLY A 1 93 ? 1.977 -10.579 -9.324 1.00 96.06 93 GLY A C 1
ATOM 777 O O . GLY A 1 93 ? 2.277 -10.212 -8.185 1.00 96.06 93 GLY A O 1
ATOM 778 N N . TRP A 1 94 ? 2.352 -9.900 -10.410 1.00 96.25 94 TRP A N 1
ATOM 779 C CA . TRP A 1 94 ? 3.179 -8.691 -10.359 1.00 96.25 94 TRP A CA 1
ATOM 780 C C . TRP A 1 94 ? 2.512 -7.581 -9.547 1.00 96.25 94 TRP A C 1
ATOM 782 O O . TRP A 1 94 ? 3.159 -6.930 -8.729 1.00 96.25 94 TRP A O 1
ATOM 792 N N . LYS A 1 95 ? 1.196 -7.408 -9.719 1.00 97.00 95 LYS A N 1
ATOM 793 C CA . LYS A 1 95 ? 0.399 -6.382 -9.043 1.00 97.00 95 LYS A CA 1
ATOM 794 C C . LYS A 1 95 ? 0.470 -6.569 -7.528 1.00 97.00 95 LYS A C 1
ATOM 796 O O . LYS A 1 95 ? 0.718 -5.627 -6.777 1.00 97.00 95 LYS A O 1
ATOM 801 N N . GLU A 1 96 ? 0.285 -7.802 -7.078 1.00 97.50 96 GLU A N 1
ATOM 802 C CA . GLU A 1 96 ? 0.307 -8.176 -5.674 1.00 97.50 96 GLU A CA 1
ATOM 803 C C . GLU A 1 96 ? 1.719 -8.060 -5.074 1.00 97.50 96 GLU A C 1
ATOM 805 O O . GLU A 1 96 ? 1.864 -7.560 -3.955 1.00 97.50 96 GLU A O 1
ATOM 810 N N . ARG A 1 97 ? 2.772 -8.436 -5.818 1.00 96.50 97 ARG A N 1
ATOM 811 C CA . ARG A 1 97 ? 4.171 -8.214 -5.397 1.00 96.50 97 ARG A CA 1
ATOM 812 C C . ARG A 1 97 ? 4.473 -6.731 -5.201 1.00 96.50 97 ARG A C 1
ATOM 814 O O . ARG A 1 97 ? 5.075 -6.343 -4.202 1.00 96.50 97 ARG A O 1
ATOM 821 N N . TRP A 1 98 ? 4.008 -5.887 -6.113 1.00 97.19 98 TRP A N 1
ATOM 822 C CA . TRP A 1 98 ? 4.200 -4.444 -6.020 1.00 97.19 98 TRP A CA 1
ATOM 823 C C . TRP A 1 98 ? 3.459 -3.812 -4.847 1.00 97.19 98 TRP A C 1
ATOM 825 O O . TRP A 1 98 ? 4.008 -2.957 -4.149 1.00 97.19 98 TRP A O 1
ATOM 835 N N . ARG A 1 99 ? 2.254 -4.296 -4.549 1.00 97.56 99 ARG A N 1
ATOM 836 C CA . ARG A 1 99 ? 1.535 -3.931 -3.325 1.00 97.56 99 ARG A CA 1
ATOM 837 C C . ARG A 1 99 ? 2.311 -4.306 -2.064 1.00 97.56 99 ARG A C 1
ATOM 839 O O . ARG A 1 99 ? 2.379 -3.494 -1.145 1.00 97.56 99 ARG A O 1
ATOM 846 N N . LEU A 1 100 ? 2.948 -5.480 -2.017 1.00 96.19 100 LEU A N 1
ATOM 847 C CA . LEU A 1 100 ? 3.825 -5.838 -0.893 1.00 96.19 100 LEU A CA 1
ATOM 848 C C . LEU A 1 100 ? 4.978 -4.850 -0.719 1.00 96.19 100 LEU A C 1
ATOM 850 O O . LEU A 1 100 ? 5.224 -4.400 0.399 1.00 96.19 100 LEU A O 1
ATOM 854 N N . ILE A 1 101 ? 5.662 -4.501 -1.812 1.00 95.56 101 ILE A N 1
ATOM 855 C CA . ILE A 1 101 ? 6.775 -3.543 -1.790 1.00 95.56 101 ILE A CA 1
ATOM 856 C C . ILE A 1 101 ? 6.292 -2.186 -1.271 1.00 95.56 101 ILE A C 1
ATOM 858 O O . ILE A 1 101 ? 6.886 -1.635 -0.349 1.00 95.56 101 ILE A O 1
ATOM 862 N N . ARG A 1 102 ? 5.177 -1.671 -1.799 1.00 95.94 102 ARG A N 1
ATOM 863 C CA . ARG A 1 102 ? 4.596 -0.391 -1.371 1.00 95.94 102 ARG A CA 1
ATOM 864 C C . ARG A 1 102 ? 4.192 -0.395 0.099 1.00 95.94 102 ARG A C 1
ATOM 866 O O . ARG A 1 102 ? 4.505 0.548 0.820 1.00 95.94 102 ARG A O 1
ATOM 873 N N . GLU A 1 103 ? 3.532 -1.452 0.563 1.00 95.50 103 GLU A N 1
ATOM 874 C CA . GLU A 1 103 ? 3.144 -1.576 1.970 1.00 95.50 103 GLU A CA 1
ATOM 875 C C . GLU A 1 103 ? 4.370 -1.691 2.887 1.00 95.50 103 GLU A C 1
ATOM 877 O O . GLU A 1 103 ? 4.398 -1.079 3.954 1.00 95.50 103 GLU A O 1
ATOM 882 N N . PHE A 1 104 ? 5.408 -2.425 2.474 1.00 94.56 104 PHE A N 1
ATOM 883 C CA . PHE A 1 104 ? 6.678 -2.468 3.196 1.00 94.56 104 PHE A CA 1
ATOM 884 C C . PHE A 1 104 ? 7.303 -1.075 3.304 1.00 94.56 104 PHE A C 1
ATOM 886 O O . PHE A 1 104 ? 7.648 -0.652 4.407 1.00 94.56 104 PHE A O 1
ATOM 893 N N . THR A 1 105 ? 7.403 -0.350 2.188 1.00 92.75 105 THR A N 1
ATOM 894 C CA . THR A 1 105 ? 7.980 0.997 2.148 1.00 92.75 105 THR A CA 1
ATOM 895 C C . THR A 1 105 ? 7.210 1.962 3.046 1.00 92.75 105 THR A C 1
ATOM 897 O O . THR A 1 105 ? 7.827 2.676 3.838 1.00 92.75 105 THR A O 1
ATOM 900 N N . GLU A 1 106 ? 5.874 1.934 3.012 1.00 93.00 106 GLU A N 1
ATOM 901 C CA . GLU A 1 106 ? 5.050 2.763 3.898 1.00 93.00 106 GLU A CA 1
ATOM 902 C C . GLU A 1 106 ? 5.294 2.452 5.372 1.00 93.00 106 GLU A C 1
ATOM 904 O O . GLU A 1 106 ? 5.521 3.364 6.166 1.00 93.00 106 GLU A O 1
ATOM 909 N N . ARG A 1 107 ? 5.299 1.171 5.752 1.00 91.81 107 ARG A N 1
ATOM 910 C CA . ARG A 1 107 ? 5.500 0.771 7.150 1.00 91.81 107 ARG A CA 1
ATOM 911 C C . ARG A 1 107 ? 6.907 1.084 7.648 1.00 91.81 107 ARG A C 1
ATOM 913 O O . ARG A 1 107 ? 7.063 1.514 8.788 1.00 91.81 107 ARG A O 1
ATOM 920 N N . TRP A 1 108 ? 7.918 0.847 6.817 1.00 90.00 108 TRP A N 1
ATOM 921 C CA . TRP A 1 108 ? 9.319 0.968 7.211 1.00 90.00 108 TRP A CA 1
ATOM 922 C C . TRP A 1 108 ? 9.795 2.420 7.260 1.00 90.00 108 TRP A C 1
ATOM 924 O O . TRP A 1 108 ? 10.523 2.799 8.176 1.00 90.00 108 TRP A O 1
ATOM 934 N N . TYR A 1 109 ? 9.370 3.237 6.294 1.00 88.06 109 TYR A N 1
ATOM 935 C CA . TYR A 1 109 ? 9.814 4.628 6.168 1.00 88.06 109 TYR A CA 1
ATOM 936 C C . TYR A 1 109 ? 8.766 5.647 6.631 1.00 88.06 109 TYR A C 1
ATOM 938 O O . TYR A 1 109 ? 9.076 6.829 6.741 1.00 88.06 109 TYR A O 1
ATOM 946 N N . GLY A 1 110 ? 7.531 5.221 6.915 1.00 89.44 110 GLY A N 1
ATOM 947 C CA . GLY A 1 110 ? 6.439 6.126 7.285 1.00 89.44 110 GLY A CA 1
ATOM 948 C C . GLY A 1 110 ? 5.965 7.008 6.126 1.00 89.44 110 GLY A C 1
ATOM 949 O O . GLY A 1 110 ? 5.411 8.079 6.362 1.00 89.44 110 GLY A O 1
ATOM 950 N N . ILE A 1 111 ? 6.210 6.589 4.882 1.00 90.38 111 ILE A N 1
ATOM 951 C CA . ILE A 1 111 ? 5.863 7.338 3.669 1.00 90.38 111 ILE A CA 1
ATOM 952 C C . ILE A 1 111 ? 4.522 6.811 3.142 1.00 90.38 111 ILE A C 1
ATOM 954 O O . ILE A 1 111 ? 4.466 5.643 2.771 1.00 90.38 111 ILE A O 1
ATOM 958 N N . PRO A 1 112 ? 3.448 7.616 3.070 1.00 91.81 112 PRO A N 1
ATOM 959 C CA . PRO A 1 112 ? 2.180 7.157 2.507 1.00 91.81 112 PRO A CA 1
ATOM 960 C C . PRO A 1 112 ? 2.353 6.700 1.055 1.00 91.81 112 PRO A C 1
ATOM 962 O O . PRO A 1 112 ? 2.788 7.485 0.214 1.00 91.81 112 PRO A O 1
ATOM 965 N N . MET A 1 113 ? 1.982 5.455 0.758 1.00 94.75 113 MET A N 1
ATOM 966 C CA . MET A 1 113 ? 2.071 4.883 -0.584 1.00 94.75 113 MET A CA 1
ATOM 967 C C . MET A 1 113 ? 0.665 4.653 -1.156 1.00 94.75 113 MET A C 1
ATOM 969 O O . MET A 1 113 ? -0.145 3.969 -0.516 1.00 94.75 113 MET A O 1
ATOM 973 N N . PRO A 1 114 ? 0.349 5.183 -2.355 1.00 95.50 114 PRO A N 1
ATOM 974 C CA . PRO A 1 114 ? -0.906 4.872 -3.034 1.00 95.50 114 PRO A CA 1
ATOM 975 C C . PRO A 1 114 ? -0.916 3.417 -3.521 1.00 95.50 114 PRO A C 1
ATOM 977 O O . PRO A 1 114 ? 0.131 2.761 -3.548 1.00 95.50 114 PRO A O 1
ATOM 980 N N . ASP A 1 115 ? -2.100 2.920 -3.898 1.00 96.88 115 ASP A N 1
ATOM 981 C CA . ASP A 1 115 ? -2.222 1.619 -4.567 1.00 96.88 115 ASP A CA 1
ATOM 982 C C . ASP A 1 115 ? -1.439 1.603 -5.887 1.00 96.88 115 ASP A C 1
ATOM 984 O O . ASP A 1 115 ? -1.129 2.649 -6.461 1.00 96.88 115 ASP A O 1
ATOM 988 N N . VAL A 1 116 ? -1.124 0.400 -6.355 1.00 95.81 116 VAL A N 1
ATOM 989 C CA . VAL A 1 116 ? -0.500 0.166 -7.658 1.00 95.81 116 VAL A CA 1
ATOM 990 C C . VAL A 1 116 ? -1.387 0.682 -8.785 1.00 95.81 116 VAL A C 1
ATOM 992 O O . VAL A 1 116 ? -2.617 0.574 -8.750 1.00 95.81 116 VAL A O 1
ATOM 995 N N . GLY A 1 117 ? -0.749 1.219 -9.814 1.00 91.62 117 GLY A N 1
ATOM 996 C CA . GLY A 1 117 ? -1.421 1.888 -10.910 1.00 91.62 117 GLY A CA 1
ATOM 997 C C . GLY A 1 117 ? -0.557 2.999 -11.477 1.00 91.62 117 GLY A C 1
ATOM 998 O O . GLY A 1 117 ? -0.440 4.079 -10.900 1.00 91.62 117 GLY A O 1
ATOM 999 N N . TYR A 1 118 ? 0.004 2.747 -12.653 1.00 83.75 118 TYR A N 1
ATOM 1000 C CA . TYR A 1 118 ? 0.668 3.776 -13.432 1.00 83.75 118 TYR A CA 1
ATOM 1001 C C . TYR A 1 118 ? -0.357 4.707 -14.089 1.00 83.75 118 TYR A C 1
ATOM 1003 O O . TYR A 1 118 ? -1.272 4.258 -14.780 1.00 83.75 118 TYR A O 1
ATOM 1011 N N . ASP A 1 119 ? -0.168 6.010 -13.898 1.00 84.38 119 ASP A N 1
ATOM 1012 C CA . ASP A 1 119 ? -0.907 7.071 -14.577 1.00 84.38 119 ASP A CA 1
ATOM 1013 C C . ASP A 1 119 ? 0.083 7.910 -15.399 1.00 84.38 119 ASP A C 1
ATOM 1015 O O . ASP A 1 119 ? 0.834 8.726 -14.853 1.00 84.38 119 ASP A O 1
ATOM 1019 N N . GLU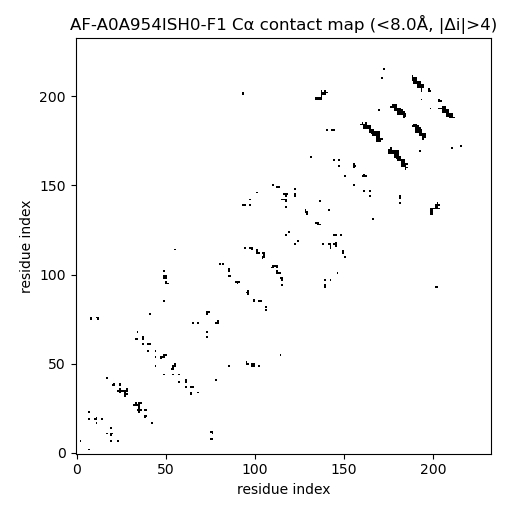 A 1 120 ? 0.110 7.671 -16.716 1.00 77.31 120 GLU A N 1
ATOM 1020 C CA . GLU A 1 120 ? 1.061 8.294 -17.649 1.00 77.31 120 GLU A CA 1
ATOM 1021 C C . GLU A 1 120 ? 1.016 9.823 -17.585 1.00 77.31 120 GLU A C 1
ATOM 1023 O O . GLU A 1 120 ? 2.058 10.482 -17.593 1.00 77.31 120 GLU A O 1
ATOM 1028 N N . GLU A 1 121 ? -0.185 10.395 -17.454 1.00 79.38 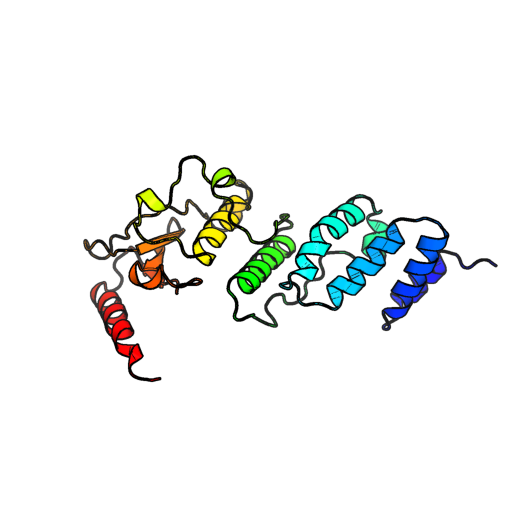121 GLU A N 1
ATOM 1029 C CA . GLU A 1 121 ? -0.377 11.845 -17.437 1.00 79.38 121 GLU A CA 1
ATOM 1030 C C . GLU A 1 121 ? 0.189 12.487 -16.166 1.00 79.38 121 GLU A C 1
ATOM 1032 O O . GLU A 1 121 ? 0.646 13.633 -16.202 1.00 79.38 121 GLU A O 1
ATOM 1037 N N . LYS A 1 122 ? 0.183 11.758 -15.043 1.00 80.25 122 LYS A N 1
ATOM 1038 C CA . LYS A 1 122 ? 0.682 12.262 -13.756 1.00 80.25 122 LYS A CA 1
ATOM 1039 C C . LYS A 1 122 ? 2.184 12.120 -13.604 1.00 80.25 122 LYS A C 1
ATOM 1041 O O . LYS A 1 122 ? 2.823 13.010 -13.048 1.00 80.25 122 LYS A O 1
ATOM 1046 N N . ILE A 1 123 ? 2.728 10.981 -14.022 1.00 72.00 123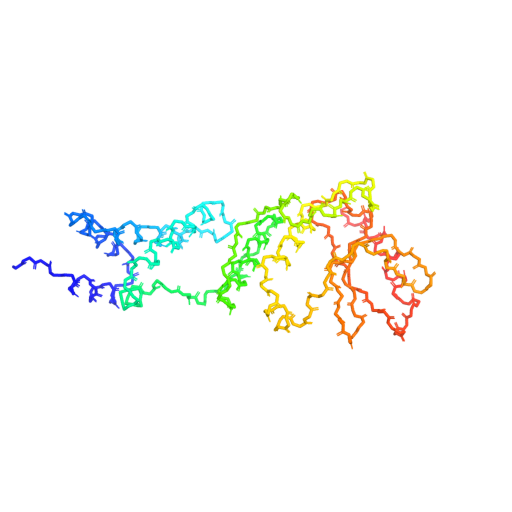 ILE A N 1
ATOM 1047 C CA . ILE A 1 123 ? 4.066 10.579 -13.591 1.00 72.00 123 ILE A CA 1
ATOM 1048 C C . ILE A 1 123 ? 5.138 11.273 -14.427 1.00 72.00 123 ILE A C 1
ATOM 1050 O O . ILE A 1 123 ? 6.138 11.731 -13.877 1.00 72.00 123 ILE A O 1
ATOM 1054 N N . PHE A 1 124 ? 4.912 11.428 -15.734 1.00 73.69 124 PHE A N 1
ATOM 1055 C CA . PHE A 1 124 ? 5.861 12.115 -16.596 1.00 73.69 124 PHE A CA 1
ATOM 1056 C C . PHE A 1 124 ? 5.182 12.764 -17.813 1.00 73.69 124 PHE A C 1
ATOM 1058 O O . PHE A 1 124 ? 5.085 12.147 -18.878 1.00 73.69 124 PHE A O 1
ATOM 1065 N N . PRO A 1 125 ? 4.797 14.049 -17.730 1.00 73.75 125 PRO A N 1
ATOM 1066 C CA . PRO A 1 125 ? 4.200 14.741 -18.870 1.00 73.75 125 PRO A CA 1
ATOM 1067 C C . PRO A 1 125 ? 5.118 14.760 -20.103 1.00 73.75 125 PRO A C 1
ATOM 1069 O O . PRO A 1 125 ? 4.605 14.735 -21.223 1.00 73.75 125 PRO A O 1
ATOM 1072 N N . ASP A 1 126 ? 6.440 14.712 -19.901 1.00 75.12 126 ASP A N 1
ATOM 1073 C CA . ASP A 1 126 ? 7.461 14.770 -20.957 1.00 75.12 126 ASP A CA 1
ATOM 1074 C C . ASP A 1 126 ? 8.009 13.397 -21.387 1.00 75.12 126 ASP A C 1
ATOM 1076 O O . ASP A 1 126 ? 8.737 13.299 -22.376 1.00 75.12 126 ASP A O 1
ATOM 1080 N N . PHE A 1 127 ? 7.670 12.323 -20.671 1.00 76.44 127 PHE A N 1
ATOM 1081 C CA . PHE A 1 127 ? 8.078 10.968 -21.029 1.00 76.44 127 PHE A CA 1
ATOM 1082 C C . PHE A 1 127 ? 6.993 10.301 -21.856 1.00 76.44 127 PHE A C 1
ATOM 1084 O O . PHE A 1 127 ? 5.819 10.319 -21.495 1.00 76.44 127 PHE A O 1
ATOM 1091 N N . ARG A 1 128 ? 7.387 9.653 -22.943 1.00 80.69 128 ARG A N 1
ATOM 1092 C CA . ARG A 1 128 ? 6.504 8.766 -23.695 1.00 80.69 128 ARG A CA 1
ATOM 1093 C C . ARG A 1 128 ? 7.257 7.479 -23.911 1.00 80.69 128 ARG A C 1
ATOM 1095 O O . ARG A 1 128 ? 8.296 7.509 -24.556 1.00 80.69 128 ARG A O 1
ATOM 1102 N N . TRP A 1 129 ? 6.735 6.367 -23.406 1.00 81.69 129 TRP A N 1
ATOM 1103 C CA . TRP A 1 129 ? 7.360 5.059 -23.607 1.00 81.69 129 TRP A CA 1
ATOM 1104 C C . TRP A 1 129 ? 7.605 4.761 -25.097 1.00 81.69 129 TRP A C 1
ATOM 1106 O O . TRP A 1 129 ? 8.665 4.271 -25.487 1.00 81.69 129 TRP A O 1
ATOM 1116 N N . SER A 1 130 ? 6.661 5.185 -25.941 1.00 82.44 130 SER A N 1
ATOM 1117 C CA . SER A 1 130 ? 6.734 5.072 -27.398 1.00 82.44 130 SER A CA 1
ATOM 1118 C C . SER A 1 130 ? 7.897 5.835 -28.047 1.00 82.44 130 SER A C 1
ATOM 1120 O O . SER A 1 130 ? 8.099 5.710 -29.249 1.00 82.44 130 SER A O 1
ATOM 1122 N N . SER A 1 131 ? 8.628 6.685 -27.315 1.00 81.19 131 SER A N 1
ATOM 1123 C CA . SER A 1 131 ? 9.837 7.332 -27.840 1.00 81.19 131 SER A CA 1
ATOM 1124 C C . SER A 1 131 ? 11.070 6.427 -27.777 1.00 81.19 131 SER A C 1
ATOM 1126 O O . SER A 1 131 ? 12.075 6.740 -28.414 1.00 81.19 131 SER A O 1
ATOM 1128 N N . ILE A 1 132 ? 11.000 5.322 -27.026 1.00 76.62 132 ILE A N 1
ATOM 1129 C CA . ILE A 1 132 ? 12.128 4.411 -26.790 1.00 76.62 132 ILE A CA 1
ATOM 1130 C C . ILE A 1 132 ? 11.864 3.021 -27.361 1.00 76.62 132 ILE A C 1
ATOM 1132 O O . ILE A 1 132 ? 12.791 2.378 -27.850 1.00 76.62 132 ILE A O 1
ATOM 1136 N N . SER A 1 133 ? 10.618 2.555 -27.303 1.00 83.94 133 SER A N 1
ATOM 1137 C CA . SER A 1 133 ? 10.233 1.236 -27.795 1.00 83.94 133 SER A CA 1
ATOM 1138 C C . SER A 1 133 ? 8.976 1.309 -28.641 1.00 83.94 133 SER A C 1
ATOM 1140 O O . SER A 1 133 ? 8.027 2.007 -28.289 1.00 83.94 133 SER A O 1
ATOM 1142 N N . ASP A 1 134 ? 8.945 0.515 -29.708 1.00 87.62 134 ASP A N 1
ATOM 1143 C CA . ASP A 1 134 ? 7.715 0.238 -30.453 1.00 87.62 134 ASP A CA 1
ATOM 1144 C C . ASP A 1 134 ? 6.826 -0.797 -29.730 1.00 87.62 134 ASP A C 1
ATOM 1146 O O . ASP A 1 134 ? 5.644 -0.937 -30.049 1.00 87.62 134 ASP A O 1
ATOM 1150 N N . LYS A 1 135 ? 7.376 -1.527 -28.745 1.00 88.50 135 LYS A N 1
ATOM 1151 C CA . LYS A 1 135 ? 6.627 -2.454 -27.881 1.00 88.50 135 LYS A CA 1
ATOM 1152 C C . LYS A 1 135 ? 5.941 -1.692 -26.743 1.00 88.50 135 LYS A C 1
ATOM 1154 O O . LYS A 1 135 ? 6.461 -0.657 -26.332 1.00 88.50 135 LYS A O 1
ATOM 1159 N N . PRO A 1 136 ? 4.817 -2.177 -26.186 1.00 89.88 136 PRO A N 1
ATOM 1160 C CA . PRO A 1 136 ? 4.256 -1.611 -24.959 1.00 89.88 136 PRO A CA 1
ATOM 1161 C C . PRO A 1 136 ? 5.208 -1.808 -23.770 1.00 89.88 136 PRO A C 1
ATOM 1163 O O . PRO A 1 136 ? 6.074 -2.678 -23.790 1.00 89.88 136 PRO A O 1
ATOM 1166 N N . ALA A 1 137 ? 5.050 -0.986 -22.735 1.00 89.06 137 ALA A N 1
ATOM 1167 C CA . ALA A 1 137 ? 5.804 -1.143 -21.500 1.00 89.06 137 ALA A CA 1
ATOM 1168 C C . ALA A 1 137 ? 5.211 -2.273 -20.649 1.00 89.06 137 ALA A C 1
ATOM 1170 O O . ALA A 1 137 ? 3.989 -2.288 -20.457 1.00 89.06 137 ALA A O 1
ATOM 1171 N N . PRO A 1 138 ? 6.041 -3.146 -20.060 1.00 93.88 138 PRO A N 1
ATOM 1172 C CA . PRO A 1 138 ? 5.602 -4.047 -19.006 1.00 93.88 138 PRO A CA 1
ATOM 1173 C C . PRO A 1 138 ? 4.921 -3.293 -17.857 1.00 93.88 138 PRO A C 1
ATOM 1175 O O . PRO A 1 138 ? 5.481 -2.309 -17.360 1.00 93.88 138 PRO A O 1
ATOM 1178 N N . PRO A 1 139 ? 3.750 -3.741 -17.372 1.00 94.50 139 PRO A N 1
ATOM 1179 C CA . PRO A 1 139 ? 3.089 -3.140 -16.223 1.00 94.50 139 PRO A CA 1
ATOM 1180 C C . PRO A 1 139 ? 3.971 -3.061 -14.976 1.00 94.50 139 PRO A C 1
ATOM 1182 O O . PRO A 1 139 ? 3.940 -2.039 -14.298 1.00 94.50 139 PRO A O 1
ATOM 1185 N N . SER A 1 140 ? 4.803 -4.069 -14.688 1.00 94.38 140 SER A N 1
ATOM 1186 C CA . SER A 1 140 ? 5.689 -4.017 -13.518 1.00 94.38 140 SER A CA 1
ATOM 1187 C C . SER A 1 140 ? 6.796 -2.960 -13.647 1.00 94.38 140 SER A C 1
ATOM 1189 O O . SER A 1 140 ? 7.184 -2.348 -12.654 1.00 94.38 140 SER A O 1
ATOM 1191 N N . MET A 1 141 ? 7.255 -2.669 -14.870 1.00 92.00 141 MET A N 1
ATOM 1192 C CA . MET A 1 141 ? 8.198 -1.579 -15.131 1.00 92.00 141 MET A CA 1
ATOM 1193 C C . MET A 1 141 ? 7.533 -0.208 -15.009 1.00 92.00 141 MET A C 1
ATOM 1195 O O . MET A 1 141 ? 8.116 0.717 -14.443 1.00 92.00 141 MET A O 1
ATOM 1199 N N . LEU A 1 142 ? 6.308 -0.069 -15.522 1.00 91.12 142 LEU A N 1
ATOM 1200 C CA . LEU A 1 142 ? 5.510 1.140 -15.316 1.00 91.12 142 LEU A CA 1
ATOM 1201 C C . LEU A 1 142 ? 5.257 1.380 -13.823 1.00 91.12 142 LEU A C 1
ATOM 1203 O O . LEU A 1 142 ? 5.347 2.510 -13.345 1.00 91.12 142 LEU A O 1
ATOM 1207 N N . GLU A 1 143 ? 5.005 0.309 -13.076 1.00 93.38 143 GLU A N 1
ATOM 1208 C CA . GLU A 1 143 ? 4.821 0.357 -11.633 1.00 93.38 143 GLU A CA 1
ATOM 1209 C C . GLU A 1 143 ? 6.110 0.732 -10.894 1.00 93.38 143 GLU A C 1
ATOM 1211 O O . GLU A 1 143 ? 6.065 1.563 -9.991 1.00 93.38 143 GLU A O 1
ATOM 1216 N N . TRP A 1 144 ? 7.272 0.229 -11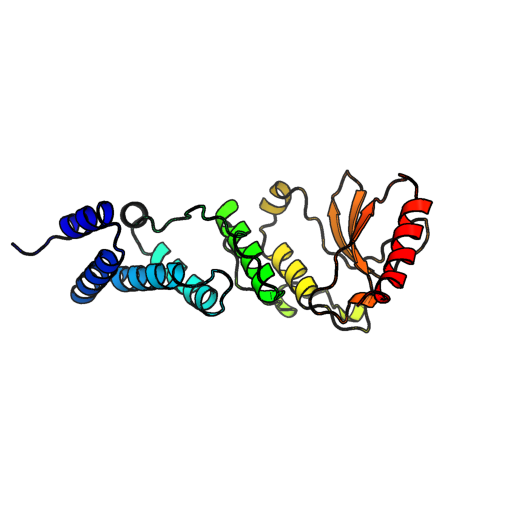.324 1.00 91.31 144 TRP A N 1
ATOM 1217 C CA . TRP A 1 144 ? 8.573 0.671 -10.811 1.00 91.31 144 TRP A CA 1
ATOM 1218 C C . TRP A 1 144 ? 8.773 2.179 -10.975 1.00 91.31 144 TRP A C 1
ATOM 1220 O O . TRP A 1 144 ? 9.177 2.878 -10.042 1.00 91.31 144 TRP A O 1
ATOM 1230 N N . ILE A 1 145 ? 8.443 2.694 -12.159 1.00 87.38 145 ILE A N 1
ATOM 1231 C CA . ILE A 1 145 ? 8.504 4.121 -12.461 1.00 87.38 145 ILE A CA 1
ATOM 1232 C C . ILE A 1 145 ? 7.543 4.920 -11.564 1.00 87.38 145 ILE A C 1
ATOM 1234 O O . ILE A 1 145 ? 7.930 5.965 -11.032 1.00 87.38 145 ILE A O 1
ATOM 1238 N N . ALA A 1 146 ? 6.306 4.450 -11.385 1.00 90.38 146 ALA A N 1
ATOM 1239 C CA . ALA A 1 146 ? 5.334 5.077 -10.490 1.00 90.38 146 ALA A CA 1
ATOM 1240 C C . ALA A 1 146 ? 5.852 5.105 -9.047 1.00 90.38 146 ALA A C 1
ATOM 1242 O O . ALA A 1 146 ? 5.921 6.165 -8.428 1.00 90.38 146 ALA A O 1
ATOM 1243 N N . TYR A 1 147 ? 6.316 3.957 -8.555 1.00 91.81 147 TYR A N 1
ATOM 1244 C CA . TYR A 1 147 ? 6.877 3.785 -7.222 1.00 91.81 147 TYR A CA 1
ATOM 1245 C C . TYR A 1 147 ? 8.043 4.745 -6.953 1.00 91.81 147 TYR A C 1
ATOM 1247 O O . TYR A 1 147 ? 8.047 5.446 -5.942 1.00 91.81 147 TYR A O 1
ATOM 1255 N N . ALA A 1 148 ? 9.004 4.847 -7.875 1.00 87.50 148 ALA A N 1
ATOM 1256 C CA . ALA A 1 148 ? 10.136 5.764 -7.738 1.00 87.50 148 ALA A CA 1
ATOM 1257 C C . ALA A 1 148 ? 9.700 7.242 -7.667 1.00 87.50 148 ALA A C 1
ATOM 1259 O O . ALA A 1 148 ? 10.356 8.058 -7.010 1.00 87.50 148 ALA A O 1
ATOM 1260 N N . ASN A 1 149 ? 8.593 7.594 -8.328 1.00 85.88 149 ASN A N 1
ATOM 1261 C CA . ASN A 1 149 ? 8.039 8.943 -8.294 1.00 85.88 149 ASN A CA 1
ATOM 1262 C C . ASN A 1 149 ? 7.252 9.242 -7.016 1.00 85.88 149 ASN A C 1
ATOM 1264 O O . ASN A 1 149 ? 7.378 10.355 -6.502 1.00 85.88 149 ASN A O 1
ATOM 1268 N N . ASP A 1 150 ? 6.529 8.256 -6.481 1.00 89.38 150 ASP A N 1
ATOM 1269 C CA . ASP A 1 150 ? 5.770 8.376 -5.231 1.00 89.38 150 ASP A CA 1
ATOM 1270 C C . ASP A 1 150 ? 6.674 8.610 -4.010 1.00 89.38 150 ASP A C 1
ATOM 1272 O O . ASP A 1 150 ? 6.259 9.230 -3.031 1.00 89.38 150 ASP A O 1
ATOM 1276 N N . ILE A 1 151 ? 7.938 8.177 -4.066 1.00 88.81 151 ILE A N 1
ATOM 1277 C CA . ILE A 1 151 ? 8.908 8.424 -2.995 1.00 88.81 151 ILE A CA 1
ATOM 1278 C C . ILE A 1 151 ? 9.340 9.904 -3.001 1.00 88.81 151 ILE A C 1
ATOM 1280 O O . ILE A 1 151 ? 9.915 10.374 -3.999 1.00 88.81 151 ILE A O 1
ATOM 1284 N N . PRO A 1 152 ? 9.159 10.643 -1.884 1.00 85.25 152 PRO A N 1
ATOM 1285 C CA . PRO A 1 152 ? 9.569 12.038 -1.769 1.00 85.25 152 PRO A CA 1
ATOM 1286 C C . PRO A 1 152 ? 11.052 12.234 -2.086 1.00 85.25 152 PRO A C 1
ATOM 1288 O O . PRO A 1 152 ? 11.912 11.490 -1.618 1.00 85.25 152 PRO A O 1
ATOM 1291 N N . SER A 1 153 ? 11.384 13.286 -2.836 1.00 76.94 153 SER A N 1
ATOM 1292 C CA . SER A 1 153 ? 12.758 13.542 -3.297 1.00 76.94 153 SER A CA 1
ATOM 1293 C C . SER A 1 153 ? 13.791 13.663 -2.168 1.00 76.94 153 SER A C 1
ATOM 1295 O O . SER A 1 153 ? 14.947 13.294 -2.358 1.00 76.94 153 SER A O 1
ATOM 1297 N N . GLN A 1 154 ? 13.385 14.136 -0.986 1.00 72.94 154 GLN A N 1
ATOM 1298 C CA . GLN A 1 154 ? 14.248 14.218 0.200 1.00 72.94 154 GLN A CA 1
ATOM 1299 C C . GLN A 1 154 ? 14.615 12.828 0.749 1.00 72.94 154 GLN A C 1
ATOM 1301 O O . GLN A 1 154 ? 15.740 12.626 1.202 1.00 72.94 154 GLN A O 1
ATOM 1306 N N . GLU A 1 155 ? 13.702 11.864 0.619 1.00 72.88 155 GLU A N 1
ATOM 1307 C CA . GLU A 1 155 ? 13.852 10.475 1.065 1.00 72.88 155 GLU A CA 1
ATOM 1308 C C . GLU A 1 155 ? 14.601 9.610 0.034 1.00 72.88 155 GLU A C 1
ATOM 1310 O O . GLU A 1 155 ? 15.247 8.627 0.394 1.00 72.88 155 GLU A O 1
ATOM 1315 N N . ARG A 1 156 ? 14.627 10.003 -1.251 1.00 68.12 156 ARG A N 1
ATOM 1316 C CA . ARG A 1 156 ? 15.386 9.283 -2.302 1.00 68.12 156 ARG A CA 1
ATOM 1317 C C . ARG A 1 156 ? 16.885 9.179 -1.998 1.00 68.12 156 ARG A C 1
ATOM 1319 O O . ARG A 1 156 ? 17.534 8.213 -2.399 1.00 68.12 156 ARG A O 1
ATOM 1326 N N . ASN A 1 157 ? 17.426 10.142 -1.249 1.00 67.25 157 ASN A N 1
ATOM 1327 C CA . ASN A 1 157 ? 18.806 10.106 -0.761 1.00 67.25 157 ASN A CA 1
ATOM 1328 C C . ASN A 1 157 ? 19.024 9.042 0.321 1.00 67.25 157 ASN A C 1
ATOM 1330 O O . ASN A 1 157 ? 20.080 8.414 0.357 1.00 67.25 157 ASN A O 1
ATOM 1334 N N . LEU A 1 158 ? 18.030 8.825 1.189 1.00 66.06 158 LEU A N 1
ATOM 1335 C CA . LEU A 1 158 ? 18.087 7.830 2.262 1.00 66.06 158 LEU A CA 1
ATOM 1336 C C . LEU A 1 158 ? 17.982 6.402 1.717 1.00 66.06 158 LEU A C 1
ATOM 1338 O O . LEU A 1 158 ? 18.578 5.487 2.278 1.00 66.06 158 LEU A O 1
ATOM 1342 N N . LEU A 1 159 ? 17.325 6.228 0.569 1.00 62.19 159 LEU A N 1
ATOM 1343 C CA . LEU A 1 159 ? 17.255 4.959 -0.160 1.00 62.19 159 LEU A CA 1
ATOM 1344 C C . LEU A 1 159 ? 18.485 4.670 -1.041 1.00 62.19 159 LEU A C 1
ATOM 1346 O O . LEU A 1 159 ? 18.439 3.792 -1.896 1.00 62.19 159 LEU A O 1
ATOM 1350 N N . GLY A 1 160 ? 19.597 5.385 -0.843 1.00 60.16 160 GLY A N 1
ATOM 1351 C CA . GLY A 1 160 ? 20.854 5.092 -1.535 1.00 60.16 160 GLY A CA 1
ATOM 1352 C C . GLY A 1 160 ? 20.952 5.654 -2.953 1.00 60.16 160 GLY A C 1
ATOM 1353 O O . GLY A 1 160 ? 21.769 5.171 -3.732 1.00 60.16 160 GLY A O 1
ATOM 1354 N N . GLY A 1 161 ? 20.168 6.689 -3.274 1.00 56.62 161 GLY A N 1
ATOM 1355 C CA . GLY A 1 161 ? 20.292 7.419 -4.530 1.00 56.62 161 GLY A CA 1
ATOM 1356 C C . GLY A 1 161 ? 19.564 6.753 -5.692 1.00 56.62 161 GLY A C 1
ATOM 1357 O O . GLY A 1 161 ? 20.181 6.459 -6.709 1.00 56.62 161 GLY A O 1
ATOM 1358 N N . PHE A 1 162 ? 18.247 6.569 -5.554 1.00 58.84 162 PHE A N 1
ATOM 1359 C CA . PHE A 1 162 ? 17.351 6.300 -6.684 1.00 58.84 162 PHE A CA 1
ATOM 1360 C C . PHE A 1 162 ? 17.342 7.516 -7.616 1.00 58.84 162 PHE A C 1
ATOM 1362 O O . PHE A 1 162 ? 16.475 8.391 -7.536 1.00 58.84 162 PHE A O 1
ATOM 1369 N N . TRP A 1 163 ? 18.358 7.611 -8.465 1.00 57.16 163 TRP A N 1
ATOM 1370 C CA . TRP A 1 163 ? 18.508 8.700 -9.409 1.00 57.16 163 TRP A CA 1
ATOM 1371 C C . TRP A 1 163 ? 18.131 8.195 -10.788 1.00 57.16 163 TRP A C 1
ATOM 1373 O O . TRP A 1 163 ? 18.940 7.632 -11.507 1.00 57.16 163 TRP A O 1
ATOM 1383 N N . ASN A 1 164 ? 16.882 8.490 -11.135 1.00 60.25 164 ASN A N 1
ATOM 1384 C CA . ASN A 1 164 ? 16.345 8.477 -12.484 1.00 60.25 164 ASN A CA 1
ATOM 1385 C C . ASN A 1 164 ? 16.218 7.102 -13.161 1.00 60.25 164 ASN A C 1
ATOM 1387 O O . ASN A 1 164 ? 17.174 6.532 -13.673 1.00 60.25 164 ASN A O 1
ATOM 1391 N N . CYS A 1 165 ? 14.978 6.635 -13.292 1.00 60.53 165 CYS A N 1
ATOM 1392 C CA . CYS A 1 165 ? 14.633 5.635 -14.294 1.00 60.53 165 CYS A CA 1
ATOM 1393 C C . CYS A 1 165 ? 14.649 6.327 -15.658 1.00 60.53 165 CYS A C 1
ATOM 1395 O O . CYS A 1 165 ? 13.651 6.918 -16.074 1.00 60.53 165 CYS A O 1
ATOM 1397 N N . PHE A 1 166 ? 15.799 6.322 -16.326 1.00 65.56 166 PHE A N 1
ATOM 1398 C CA . PHE A 1 166 ? 15.860 6.719 -17.721 1.00 65.56 166 PHE A CA 1
ATOM 1399 C C . PHE A 1 166 ? 15.925 5.465 -18.579 1.00 65.56 166 PHE A C 1
ATOM 1401 O O . PHE A 1 166 ? 16.785 4.617 -18.350 1.00 65.56 166 PHE A O 1
ATOM 1408 N N . PRO A 1 167 ? 15.078 5.359 -19.608 1.00 62.38 167 PRO A N 1
ATOM 1409 C CA . PRO A 1 167 ? 15.331 4.424 -20.673 1.00 62.38 167 PRO A CA 1
ATOM 1410 C C . PRO A 1 167 ? 16.624 4.845 -21.339 1.00 62.38 167 PRO A C 1
ATOM 1412 O O . PRO A 1 167 ? 16.704 5.809 -22.104 1.00 62.38 167 PRO A O 1
ATOM 1415 N N . ARG A 1 168 ? 17.657 4.110 -20.989 1.00 68.25 168 ARG A N 1
ATOM 1416 C CA . ARG A 1 168 ? 18.945 4.169 -21.623 1.00 68.25 168 ARG A CA 1
ATOM 1417 C C . ARG A 1 168 ? 19.205 2.766 -22.118 1.00 68.25 168 ARG A C 1
ATOM 1419 O O . ARG A 1 168 ? 18.996 1.802 -21.386 1.00 68.25 168 ARG A O 1
ATOM 1426 N N . ARG A 1 169 ? 19.654 2.660 -23.363 1.00 67.12 169 ARG A N 1
ATOM 1427 C CA . ARG A 1 169 ? 20.294 1.428 -23.799 1.00 67.12 169 ARG A CA 1
ATOM 1428 C C . ARG A 1 169 ? 21.602 1.330 -23.026 1.00 67.12 169 ARG A C 1
ATOM 1430 O O . ARG A 1 169 ? 22.417 2.256 -23.096 1.00 67.12 169 ARG A O 1
ATOM 1437 N N . ALA A 1 170 ? 21.755 0.272 -22.241 1.00 65.94 170 ALA A N 1
ATOM 1438 C CA . ALA A 1 170 ? 23.005 0.025 -21.547 1.00 65.94 170 ALA A CA 1
ATOM 1439 C C . ALA A 1 170 ? 24.084 -0.204 -22.596 1.00 65.94 170 ALA A C 1
ATOM 1441 O O . ALA A 1 170 ? 23.869 -0.849 -23.625 1.00 65.94 170 ALA A O 1
ATOM 1442 N N . ILE A 1 171 ? 25.250 0.362 -22.329 1.00 64.38 171 ILE A N 1
ATOM 1443 C CA . ILE A 1 171 ? 26.438 0.100 -23.121 1.00 64.38 171 ILE A CA 1
ATOM 1444 C C . ILE A 1 171 ? 27.287 -0.830 -22.271 1.00 64.38 171 ILE A C 1
ATOM 1446 O O . ILE A 1 171 ? 27.904 -0.394 -21.304 1.00 64.38 171 ILE A O 1
ATOM 1450 N N . VAL A 1 172 ? 27.301 -2.108 -22.636 1.00 63.81 172 VAL A N 1
ATOM 1451 C CA . VAL A 1 172 ? 28.130 -3.126 -21.991 1.00 63.81 172 VAL A CA 1
ATOM 1452 C C . VAL A 1 172 ? 29.204 -3.526 -22.996 1.00 63.81 172 VAL A C 1
ATOM 1454 O O . VAL A 1 172 ? 28.903 -4.005 -24.087 1.00 63.81 172 VAL A O 1
ATOM 1457 N N . ASN A 1 173 ? 30.472 -3.299 -22.656 1.00 59.38 173 ASN A N 1
ATOM 1458 C CA . ASN A 1 173 ? 31.634 -3.661 -23.487 1.00 59.38 173 ASN A CA 1
ATOM 1459 C C . ASN A 1 173 ? 31.632 -3.003 -24.878 1.00 59.38 173 ASN A C 1
ATOM 1461 O O . ASN A 1 173 ? 31.838 -3.677 -25.889 1.00 59.38 173 ASN A O 1
ATOM 1465 N N . ASP A 1 174 ? 31.326 -1.703 -24.941 1.00 67.25 174 ASP A N 1
ATOM 1466 C CA . ASP A 1 174 ? 31.139 -0.942 -26.190 1.00 67.25 174 ASP A CA 1
ATOM 1467 C C . ASP A 1 174 ? 30.041 -1.501 -27.122 1.00 67.25 174 ASP A C 1
ATOM 1469 O O . ASP A 1 174 ? 29.881 -1.037 -28.255 1.00 67.25 174 ASP A O 1
ATOM 1473 N N . LYS A 1 175 ? 29.251 -2.476 -26.651 1.00 67.69 175 LYS A N 1
ATOM 1474 C CA . LYS A 1 175 ? 28.062 -2.986 -27.327 1.00 67.69 175 LYS A CA 1
ATOM 1475 C C . LYS A 1 175 ? 26.831 -2.395 -26.667 1.00 67.69 175 LYS A C 1
ATOM 1477 O O . LYS A 1 175 ? 26.660 -2.419 -25.452 1.00 67.69 175 LYS A O 1
ATOM 1482 N N . GLU A 1 176 ? 25.969 -1.852 -27.504 1.00 75.06 176 GLU A N 1
ATOM 1483 C CA . GLU A 1 176 ? 24.664 -1.374 -27.093 1.00 75.06 176 GLU A CA 1
ATOM 1484 C C . GLU A 1 176 ? 23.776 -2.602 -26.852 1.00 75.06 176 GLU A C 1
ATOM 1486 O O . GLU A 1 176 ? 23.409 -3.297 -27.801 1.00 75.06 176 GLU A O 1
ATOM 1491 N N . LEU A 1 177 ? 23.494 -2.907 -25.583 1.00 73.94 177 LEU A N 1
ATOM 1492 C CA . LEU A 1 177 ? 22.516 -3.927 -25.232 1.00 73.94 177 LEU A CA 1
ATOM 1493 C C . LEU A 1 177 ? 21.129 -3.290 -25.291 1.00 73.94 177 LEU A C 1
ATOM 1495 O O . LEU A 1 177 ? 20.884 -2.261 -24.644 1.00 73.94 177 LEU A O 1
ATOM 1499 N N . PRO A 1 178 ? 20.207 -3.861 -26.076 1.00 76.50 178 PRO A N 1
ATOM 1500 C CA . PRO A 1 178 ? 18.868 -3.334 -26.133 1.00 76.50 178 PRO A CA 1
ATOM 1501 C C . PRO A 1 178 ? 18.119 -3.699 -24.848 1.00 76.50 178 PRO A C 1
ATOM 1503 O O . PRO A 1 178 ? 17.739 -4.843 -24.601 1.00 76.50 178 PRO A O 1
ATOM 1506 N N . GLY A 1 179 ? 17.895 -2.700 -24.006 1.00 81.62 179 GLY A N 1
ATOM 1507 C CA . GLY A 1 179 ? 17.170 -2.874 -22.761 1.00 81.62 179 GLY A CA 1
ATOM 1508 C C . GLY A 1 179 ? 16.867 -1.551 -22.080 1.00 81.62 179 GLY A C 1
ATOM 1509 O O . GLY A 1 179 ? 17.136 -0.474 -22.614 1.00 81.62 179 GLY A O 1
ATOM 1510 N N . PHE A 1 180 ? 16.308 -1.658 -20.880 1.00 82.62 180 PHE A N 1
ATOM 1511 C CA . PHE A 1 180 ? 15.795 -0.554 -20.088 1.00 82.62 180 PHE A CA 1
ATOM 1512 C C . PHE A 1 180 ? 16.378 -0.605 -18.683 1.00 82.62 180 PHE A C 1
ATOM 1514 O O . PHE A 1 180 ? 16.018 -1.483 -17.899 1.00 82.62 180 PHE A O 1
ATOM 1521 N N . THR A 1 181 ? 17.248 0.349 -18.356 1.00 82.12 181 THR A N 1
ATOM 1522 C CA . THR A 1 181 ? 17.771 0.512 -16.998 1.00 82.12 181 THR A CA 1
ATOM 1523 C C . THR A 1 181 ? 16.669 1.021 -16.063 1.00 82.12 181 THR A C 1
ATOM 1525 O O . THR A 1 181 ? 16.076 2.077 -16.290 1.00 82.12 181 THR A O 1
ATOM 1528 N N . ILE A 1 182 ? 16.382 0.268 -15.002 1.00 81.75 182 ILE A N 1
ATOM 1529 C CA . ILE A 1 182 ? 15.389 0.623 -13.980 1.00 81.75 182 ILE A CA 1
ATOM 1530 C C . ILE A 1 182 ? 16.033 1.308 -12.767 1.00 81.75 182 ILE A C 1
ATOM 1532 O O . ILE A 1 182 ? 15.391 2.134 -12.116 1.00 81.75 182 ILE A O 1
ATOM 1536 N N . LEU A 1 183 ? 17.302 1.013 -12.477 1.00 79.44 183 LEU A N 1
ATOM 1537 C CA . LEU A 1 183 ? 18.041 1.590 -11.356 1.00 79.44 183 LEU A CA 1
ATOM 1538 C C . LEU A 1 183 ? 19.532 1.670 -11.690 1.00 79.44 183 LEU A C 1
ATOM 1540 O O . LEU A 1 183 ? 20.133 0.667 -12.061 1.00 79.44 183 LEU A O 1
ATOM 1544 N N . GLU A 1 184 ? 20.120 2.847 -11.498 1.00 71.06 184 GLU A N 1
ATOM 1545 C CA . GLU A 1 184 ? 21.566 3.063 -11.531 1.00 71.06 184 GLU A CA 1
ATOM 1546 C C . GLU A 1 184 ? 22.018 3.451 -10.122 1.00 71.06 184 GLU A C 1
ATOM 1548 O O . GLU A 1 184 ? 21.569 4.459 -9.564 1.00 71.06 184 GLU A O 1
ATOM 1553 N N . ARG A 1 185 ? 22.902 2.650 -9.518 1.00 70.31 185 ARG A N 1
ATOM 1554 C CA . ARG A 1 185 ? 23.477 3.002 -8.218 1.00 70.31 185 ARG A CA 1
ATOM 1555 C C . ARG A 1 185 ? 24.766 3.789 -8.415 1.00 70.31 185 ARG A C 1
ATOM 1557 O O . ARG A 1 185 ? 25.849 3.225 -8.575 1.00 70.31 185 ARG A O 1
ATOM 1564 N N . VAL A 1 186 ? 24.636 5.111 -8.333 1.00 64.31 186 VAL A N 1
ATOM 1565 C CA . VAL A 1 186 ? 25.755 6.052 -8.472 1.00 64.31 186 VAL A CA 1
ATOM 1566 C C . VAL A 1 186 ? 26.870 5.717 -7.473 1.00 64.31 186 VAL A C 1
ATOM 1568 O O . VAL A 1 186 ? 26.658 5.710 -6.258 1.00 64.31 186 VAL A O 1
ATOM 1571 N N . GLY A 1 187 ? 28.075 5.469 -7.992 1.00 70.56 187 GLY A N 1
ATOM 1572 C CA . GLY A 1 187 ? 29.296 5.254 -7.208 1.00 70.56 187 GLY A CA 1
ATOM 1573 C C . GLY A 1 187 ? 29.737 3.798 -7.037 1.00 70.56 187 GLY A C 1
ATOM 1574 O O . GLY A 1 187 ? 30.835 3.584 -6.526 1.00 70.56 187 GLY A O 1
ATOM 1575 N N . ILE A 1 188 ? 28.927 2.819 -7.455 1.00 67.69 188 ILE A N 1
ATOM 1576 C CA . ILE A 1 188 ? 29.355 1.410 -7.555 1.00 67.69 188 ILE A CA 1
ATOM 1577 C C . ILE A 1 188 ? 29.112 0.792 -8.938 1.00 67.69 188 ILE A C 1
ATOM 1579 O O . ILE A 1 188 ? 29.349 -0.399 -9.104 1.00 67.69 188 ILE A O 1
ATOM 1583 N N . ASP A 1 189 ? 28.647 1.597 -9.899 1.00 74.00 189 ASP A N 1
ATOM 1584 C CA . ASP A 1 189 ? 28.430 1.226 -11.301 1.00 74.00 189 ASP A CA 1
ATOM 1585 C C . ASP A 1 189 ? 27.594 -0.053 -11.478 1.00 74.00 189 ASP A C 1
ATOM 1587 O O . ASP A 1 189 ? 27.870 -0.859 -12.358 1.00 74.00 189 ASP A O 1
ATOM 1591 N N . ILE A 1 190 ? 26.577 -0.253 -10.630 1.00 76.62 190 ILE A N 1
ATOM 1592 C CA . ILE A 1 190 ? 25.587 -1.319 -10.824 1.00 76.62 190 ILE A CA 1
ATOM 1593 C C . ILE A 1 190 ? 24.373 -0.733 -11.536 1.00 76.62 190 ILE A C 1
ATOM 1595 O O . ILE A 1 190 ? 23.749 0.213 -11.037 1.00 76.62 190 ILE A O 1
ATOM 1599 N N . GLU A 1 191 ? 24.029 -1.335 -12.668 1.00 81.19 191 GLU A N 1
ATOM 1600 C CA . GLU A 1 191 ? 22.818 -1.064 -13.429 1.00 81.19 191 GLU A CA 1
ATOM 1601 C C . GLU A 1 191 ? 21.879 -2.267 -13.339 1.00 81.19 191 GLU A C 1
ATOM 1603 O O . GLU A 1 191 ? 22.261 -3.398 -13.614 1.00 81.19 191 GLU A O 1
ATOM 1608 N N . PHE A 1 192 ? 20.625 -2.031 -12.975 1.00 86.94 192 PHE A N 1
ATOM 1609 C CA . PHE A 1 192 ? 19.575 -3.039 -13.081 1.00 86.94 192 PHE A CA 1
ATOM 1610 C C . PHE A 1 192 ? 18.791 -2.782 -14.359 1.00 86.94 192 PHE A C 1
ATOM 1612 O O . PHE A 1 192 ? 18.329 -1.657 -14.563 1.00 86.94 192 PHE A O 1
ATOM 1619 N N . MET A 1 193 ? 18.620 -3.794 -15.208 1.00 88.00 193 MET A N 1
ATOM 1620 C CA . MET A 1 193 ? 18.012 -3.637 -16.527 1.00 88.00 193 MET A CA 1
ATOM 1621 C C . MET A 1 193 ? 17.037 -4.765 -16.881 1.00 88.00 193 MET A C 1
ATOM 1623 O O . MET A 1 193 ? 17.239 -5.931 -16.553 1.00 88.00 193 MET A O 1
ATOM 1627 N N . VAL A 1 194 ? 16.006 -4.401 -17.642 1.00 90.06 194 VAL A N 1
ATOM 1628 C CA . VAL A 1 194 ? 15.130 -5.328 -18.367 1.00 90.06 194 VAL A CA 1
ATOM 1629 C C . VAL A 1 194 ? 15.534 -5.373 -19.841 1.00 90.06 194 VAL A C 1
ATOM 1631 O O . VAL A 1 194 ? 15.600 -4.331 -20.493 1.00 90.06 194 VAL A O 1
ATOM 1634 N N . HIS A 1 195 ? 15.788 -6.563 -20.382 1.00 87.81 195 HIS A N 1
ATOM 1635 C CA . HIS A 1 195 ? 16.152 -6.738 -21.794 1.00 87.81 195 HIS A CA 1
ATOM 1636 C C . HIS A 1 195 ? 14.945 -6.548 -22.731 1.00 87.81 195 HIS A C 1
ATOM 1638 O O . HIS A 1 195 ? 13.814 -6.879 -22.367 1.00 87.81 195 HIS A O 1
ATOM 1644 N N . GLU A 1 196 ? 15.165 -6.068 -23.962 1.00 86.88 196 GLU A N 1
ATOM 1645 C CA . GLU A 1 196 ? 14.068 -5.763 -24.901 1.00 86.88 196 GLU A CA 1
ATOM 1646 C C . GLU A 1 196 ? 13.212 -6.981 -25.293 1.00 86.88 196 GLU A C 1
ATOM 1648 O O . GLU A 1 196 ? 12.035 -6.852 -25.662 1.00 86.88 196 GLU A O 1
ATOM 1653 N N . ASN A 1 197 ? 13.812 -8.173 -25.225 1.00 89.31 197 ASN A N 1
ATOM 1654 C CA . ASN A 1 197 ? 13.143 -9.435 -25.541 1.00 89.31 197 ASN A CA 1
ATOM 1655 C C . ASN A 1 197 ? 12.029 -9.750 -24.538 1.00 89.31 197 ASN A C 1
ATOM 1657 O O . ASN A 1 197 ? 11.033 -10.348 -24.927 1.00 89.31 197 ASN A O 1
ATOM 1661 N N . TRP A 1 198 ? 12.147 -9.263 -23.301 1.00 92.31 198 TRP A N 1
ATOM 1662 C CA . TRP A 1 198 ? 11.195 -9.528 -22.224 1.00 92.31 198 TRP A CA 1
ATOM 1663 C C . TRP A 1 198 ? 10.120 -8.442 -22.077 1.00 92.31 198 TRP A C 1
ATOM 1665 O O . TRP A 1 198 ? 9.257 -8.548 -21.220 1.00 92.31 198 TRP A O 1
ATOM 1675 N N . LEU A 1 199 ? 10.108 -7.392 -22.909 1.00 90.44 199 LEU A N 1
ATOM 1676 C CA . LEU A 1 199 ? 9.140 -6.286 -22.757 1.00 90.44 199 LEU A CA 1
ATOM 1677 C C . LEU A 1 199 ? 7.676 -6.665 -23.009 1.00 90.44 199 LEU A C 1
ATOM 1679 O O . LEU A 1 199 ? 6.781 -5.862 -22.761 1.00 90.44 199 LEU A O 1
ATOM 1683 N N . GLU A 1 200 ? 7.427 -7.847 -23.558 1.00 91.94 200 GLU A N 1
ATOM 1684 C CA . GLU A 1 200 ? 6.067 -8.360 -23.730 1.00 91.94 200 GLU A CA 1
ATOM 1685 C C . GLU A 1 200 ? 5.565 -9.071 -22.469 1.00 91.94 200 GLU A C 1
ATOM 1687 O O . GLU A 1 200 ? 4.351 -9.195 -22.284 1.00 91.94 200 GLU A O 1
ATOM 1692 N N . ASP A 1 201 ? 6.474 -9.472 -21.577 1.00 94.75 201 ASP A N 1
ATOM 1693 C CA . ASP A 1 201 ? 6.101 -10.063 -20.305 1.00 94.75 201 ASP A CA 1
ATOM 1694 C C . ASP A 1 201 ? 5.586 -8.987 -19.355 1.00 94.75 201 ASP A C 1
ATOM 1696 O O . ASP A 1 201 ? 6.151 -7.894 -19.265 1.00 94.75 201 ASP A O 1
ATOM 1700 N N . PRO A 1 202 ? 4.518 -9.276 -18.596 1.00 94.56 202 PRO A N 1
ATOM 1701 C CA . PRO A 1 202 ? 3.962 -8.291 -17.689 1.00 94.56 202 PRO A CA 1
ATOM 1702 C C . PRO A 1 202 ? 4.882 -7.986 -16.497 1.00 94.56 202 PRO A C 1
ATOM 1704 O O . PRO A 1 202 ? 4.754 -6.925 -15.880 1.00 94.56 202 PRO A O 1
ATOM 1707 N N . ASP A 1 203 ? 5.774 -8.925 -16.172 1.00 94.75 203 ASP A N 1
ATOM 1708 C CA . ASP A 1 203 ? 6.758 -8.820 -15.099 1.00 94.75 203 ASP A CA 1
ATOM 1709 C C . ASP A 1 203 ? 8.093 -9.447 -15.505 1.00 94.75 203 ASP A C 1
ATOM 1711 O O . ASP A 1 203 ? 8.389 -10.584 -15.130 1.00 94.75 203 ASP A O 1
ATOM 1715 N N . PRO A 1 204 ? 8.857 -8.746 -16.351 1.00 94.69 204 PRO A N 1
ATOM 1716 C CA . PRO A 1 204 ? 10.062 -9.292 -16.935 1.00 94.69 204 PRO A CA 1
ATOM 1717 C C . PRO A 1 204 ? 11.174 -9.452 -15.894 1.00 94.69 204 PRO A C 1
ATOM 1719 O O . PRO A 1 204 ? 11.254 -8.667 -14.942 1.00 94.69 204 PRO A O 1
ATOM 1722 N N . PRO A 1 205 ? 12.087 -10.416 -16.095 1.00 93.12 205 PRO A N 1
ATOM 1723 C CA . PRO A 1 205 ? 13.261 -10.553 -15.251 1.00 93.12 205 PRO A CA 1
ATOM 1724 C C . PRO A 1 205 ? 14.131 -9.291 -15.296 1.00 93.12 205 PRO A C 1
ATOM 1726 O O . PRO A 1 205 ? 14.419 -8.721 -16.355 1.00 93.12 205 PRO A O 1
ATOM 1729 N N . VAL A 1 206 ? 14.576 -8.875 -14.112 1.00 90.88 206 VAL A N 1
ATOM 1730 C CA . VAL A 1 206 ? 15.551 -7.801 -13.930 1.00 90.88 206 VAL A CA 1
ATOM 1731 C C . VAL A 1 206 ? 16.933 -8.426 -13.829 1.00 90.88 206 VAL A C 1
ATOM 1733 O O . VAL A 1 206 ? 17.171 -9.278 -12.976 1.00 90.88 206 VAL A O 1
ATOM 1736 N N . HIS A 1 207 ? 17.846 -7.958 -14.667 1.00 87.88 207 HIS A N 1
ATOM 1737 C CA . HIS A 1 207 ? 19.233 -8.397 -14.696 1.00 87.88 207 HIS A CA 1
ATOM 1738 C C . HIS A 1 207 ? 20.115 -7.333 -14.047 1.00 87.88 207 HIS A C 1
ATOM 1740 O O . HIS A 1 207 ? 19.872 -6.135 -14.204 1.00 87.88 207 HIS A O 1
ATOM 1746 N N . GLU A 1 208 ? 21.130 -7.774 -13.315 1.00 84.88 208 GLU A N 1
ATOM 1747 C CA . GLU A 1 208 ? 22.146 -6.915 -12.714 1.00 84.88 208 GLU A CA 1
ATOM 1748 C C . GLU A 1 208 ? 23.367 -6.845 -13.640 1.00 84.88 208 GLU A C 1
ATOM 1750 O O . GLU A 1 208 ? 23.893 -7.872 -14.062 1.00 84.88 208 GLU A O 1
ATOM 1755 N N . PHE A 1 209 ? 23.825 -5.633 -13.940 1.00 77.25 209 PHE A N 1
ATOM 1756 C CA . PHE A 1 209 ? 24.982 -5.349 -14.779 1.00 77.25 209 PHE A CA 1
ATOM 1757 C C . PHE A 1 209 ? 26.004 -4.523 -14.010 1.00 77.25 209 PHE A C 1
ATOM 1759 O O . PHE A 1 209 ? 25.652 -3.595 -13.282 1.00 77.25 209 PHE A O 1
ATOM 1766 N N . TRP A 1 210 ? 27.283 -4.824 -14.223 1.00 75.62 210 TRP A N 1
ATOM 1767 C CA . TRP A 1 210 ? 28.397 -4.088 -13.634 1.00 75.62 210 TRP A CA 1
ATOM 1768 C C . TRP A 1 210 ? 29.100 -3.262 -14.717 1.00 75.62 210 TRP A C 1
ATOM 1770 O O . TRP A 1 210 ? 29.665 -3.805 -15.662 1.00 75.62 210 TRP A O 1
ATOM 1780 N N . GLY A 1 211 ? 29.081 -1.936 -14.581 1.00 65.00 211 GLY A N 1
ATOM 1781 C CA . GLY A 1 211 ? 29.615 -0.975 -15.550 1.00 65.00 211 GLY A CA 1
ATOM 1782 C C . GLY A 1 211 ? 31.145 -0.833 -15.571 1.00 65.00 211 GLY A C 1
ATOM 1783 O O . GLY A 1 211 ? 31.671 -0.093 -16.401 1.00 65.00 211 GLY A O 1
ATOM 1784 N N . TYR A 1 212 ? 31.882 -1.531 -14.697 1.00 65.94 212 TYR A N 1
ATOM 1785 C CA . TYR A 1 212 ? 33.354 -1.505 -14.622 1.00 65.94 212 TYR A CA 1
ATOM 1786 C C . TYR A 1 212 ? 33.963 -2.923 -14.683 1.00 65.94 212 TYR A C 1
ATOM 1788 O O . TYR A 1 212 ? 33.288 -3.898 -14.363 1.00 65.94 212 TYR A O 1
ATOM 1796 N N . PRO A 1 213 ? 35.235 -3.074 -15.114 1.00 56.03 213 PRO A N 1
ATOM 1797 C CA . PRO A 1 213 ? 35.745 -4.281 -15.750 1.00 56.03 213 PRO A CA 1
ATOM 1798 C C . PRO A 1 213 ? 36.138 -5.336 -14.710 1.00 56.03 213 PRO A C 1
ATOM 1800 O O . PRO A 1 213 ? 37.315 -5.521 -14.399 1.00 56.03 213 PRO A O 1
ATOM 1803 N N . ALA A 1 214 ? 35.154 -6.036 -14.166 1.00 51.16 214 ALA A N 1
ATOM 1804 C CA . ALA A 1 214 ? 35.348 -7.391 -13.680 1.00 51.16 214 ALA A CA 1
ATOM 1805 C C . ALA A 1 214 ? 34.941 -8.311 -14.833 1.00 51.16 214 ALA A C 1
ATOM 1807 O O . ALA A 1 214 ? 33.764 -8.362 -15.155 1.00 51.16 214 ALA A O 1
ATOM 1808 N N . ASP A 1 215 ? 35.932 -8.909 -15.502 1.00 59.53 215 ASP A N 1
ATOM 1809 C CA . ASP A 1 215 ? 35.773 -9.928 -16.554 1.00 59.53 215 ASP A CA 1
ATOM 1810 C C . ASP A 1 215 ? 34.527 -9.760 -17.450 1.00 59.53 215 ASP A C 1
ATOM 1812 O O . ASP A 1 215 ? 33.459 -10.335 -17.253 1.00 59.53 215 ASP A O 1
ATOM 1816 N N . GLN A 1 216 ? 34.689 -8.923 -18.465 1.00 57.09 216 GLN A N 1
ATOM 1817 C CA . GLN A 1 216 ? 33.644 -8.574 -19.418 1.00 57.09 216 GLN A CA 1
ATOM 1818 C C . GLN A 1 216 ? 33.257 -9.721 -20.376 1.00 57.09 216 GLN A C 1
ATOM 1820 O O . GLN A 1 216 ? 32.207 -9.635 -21.017 1.00 57.09 216 GLN A O 1
ATOM 1825 N N . GLU A 1 217 ? 34.084 -10.765 -20.499 1.00 61.19 217 GLU A N 1
ATOM 1826 C CA . GLU A 1 217 ? 33.819 -11.930 -21.356 1.00 61.19 217 GLU A CA 1
ATOM 1827 C C . GLU A 1 217 ? 32.877 -12.917 -20.648 1.00 61.19 217 GLU A C 1
ATOM 1829 O O . GLU A 1 217 ? 31.893 -13.350 -21.247 1.00 61.19 217 GLU A O 1
ATOM 1834 N N . GLU A 1 218 ? 33.097 -13.163 -19.352 1.00 60.47 218 GLU A N 1
ATOM 1835 C CA . GLU A 1 218 ? 32.306 -14.094 -18.532 1.00 60.47 218 GLU A CA 1
ATOM 1836 C C . GLU A 1 218 ? 30.832 -13.651 -18.386 1.00 60.47 218 GLU A C 1
ATOM 1838 O O . GLU A 1 218 ? 29.917 -14.474 -18.433 1.00 60.47 218 GLU A O 1
ATOM 1843 N N . GLN A 1 219 ? 30.562 -12.340 -18.309 1.00 59.31 219 GLN A N 1
ATOM 1844 C CA . GLN A 1 219 ? 29.186 -11.814 -18.223 1.00 59.31 219 GLN A CA 1
ATOM 1845 C C . GLN A 1 219 ? 28.390 -11.957 -19.532 1.00 59.31 219 GLN A C 1
ATOM 1847 O O . GLN A 1 219 ? 27.177 -12.163 -19.500 1.00 59.31 219 GLN A O 1
ATOM 1852 N N . LEU A 1 220 ? 29.053 -11.848 -20.690 1.00 62.12 220 LEU A N 1
ATOM 1853 C CA . LEU A 1 220 ? 28.403 -12.039 -21.992 1.00 62.12 220 LEU A CA 1
ATOM 1854 C C . LEU A 1 220 ? 28.120 -13.521 -22.267 1.00 62.12 220 LEU A C 1
ATOM 1856 O O . LEU A 1 220 ? 27.090 -13.828 -22.866 1.00 62.12 220 LEU A O 1
ATOM 1860 N N . GLU A 1 221 ? 29.006 -14.425 -21.835 1.00 62.56 221 GLU A N 1
ATOM 1861 C CA . GLU A 1 221 ? 28.780 -15.872 -21.934 1.00 62.56 221 GLU A CA 1
ATOM 1862 C C . GLU A 1 221 ? 27.591 -16.312 -21.070 1.00 62.56 221 GLU A C 1
ATOM 1864 O O . GLU A 1 221 ? 26.705 -16.984 -21.591 1.00 62.56 221 GLU A O 1
ATOM 1869 N N . TYR A 1 222 ? 27.483 -15.833 -19.822 1.00 63.09 222 TYR A N 1
ATOM 1870 C CA . TYR A 1 222 ? 26.319 -16.099 -18.960 1.00 63.09 222 TYR A CA 1
ATOM 1871 C C . TYR A 1 222 ? 24.990 -15.699 -19.633 1.00 63.09 222 TYR A C 1
ATOM 1873 O O . TYR A 1 222 ? 24.010 -16.440 -19.598 1.00 63.09 222 TYR A O 1
ATOM 1881 N N . PHE A 1 223 ? 24.968 -14.546 -20.308 1.00 57.94 223 PHE A N 1
ATOM 1882 C CA . PHE A 1 223 ? 23.767 -14.020 -20.965 1.00 57.94 223 PHE A CA 1
ATOM 1883 C C . PHE A 1 223 ? 23.345 -14.835 -22.198 1.00 57.94 223 PHE A C 1
ATOM 1885 O O . PHE A 1 223 ? 22.159 -15.059 -22.428 1.00 57.94 223 PHE A O 1
ATOM 1892 N N . LEU A 1 224 ? 24.317 -15.293 -22.993 1.00 63.03 224 LEU A N 1
ATOM 1893 C CA . LEU A 1 224 ? 24.056 -16.130 -24.168 1.00 63.03 224 LEU A CA 1
ATOM 1894 C C . LEU A 1 224 ? 23.715 -17.580 -23.787 1.00 63.03 224 LEU A C 1
ATOM 1896 O O . LEU A 1 224 ? 23.009 -18.255 -24.533 1.00 63.03 224 LEU A O 1
ATOM 1900 N N . GLU A 1 225 ? 24.198 -18.064 -22.640 1.00 61.75 225 GLU A N 1
ATOM 1901 C CA . GLU A 1 225 ? 23.871 -19.397 -22.130 1.00 61.75 225 GLU A CA 1
ATOM 1902 C C . GLU A 1 225 ? 22.448 -19.473 -21.550 1.00 61.75 225 GLU A C 1
ATOM 1904 O O . GLU A 1 225 ? 21.766 -20.480 -21.767 1.00 61.75 225 GLU A O 1
ATOM 1909 N N . GLU A 1 226 ? 21.933 -18.420 -20.902 1.00 55.09 226 GLU A N 1
ATOM 1910 C CA . GLU A 1 226 ? 20.542 -18.418 -20.417 1.00 55.09 226 GLU A CA 1
ATOM 1911 C C . GLU A 1 226 ? 19.498 -18.409 -21.554 1.00 55.09 226 GLU A C 1
ATOM 1913 O O . GLU A 1 226 ? 18.451 -19.040 -21.400 1.00 55.09 226 GLU A O 1
ATOM 1918 N N . GLU A 1 227 ? 19.803 -17.861 -22.743 1.00 51.56 227 GLU A N 1
ATOM 1919 C CA . GLU A 1 227 ? 18.954 -18.025 -23.947 1.00 51.56 227 GLU A CA 1
ATOM 1920 C C . GLU A 1 227 ? 18.788 -19.504 -24.372 1.00 51.56 227 GLU A C 1
ATOM 1922 O O . GLU A 1 227 ? 17.866 -19.840 -25.119 1.00 51.56 227 GLU A O 1
ATOM 1927 N N . THR A 1 228 ? 19.641 -20.418 -23.888 1.00 50.41 228 THR A N 1
ATOM 1928 C CA . THR A 1 228 ? 19.526 -21.868 -24.144 1.00 50.41 228 THR A CA 1
ATOM 1929 C C . THR A 1 228 ? 18.838 -22.677 -23.038 1.00 50.41 228 THR A C 1
ATOM 1931 O O . THR A 1 228 ? 18.570 -23.866 -23.244 1.00 50.41 228 THR A O 1
ATOM 1934 N N . ILE A 1 229 ? 18.490 -22.071 -21.895 1.00 45.53 229 ILE A N 1
ATOM 1935 C CA . ILE A 1 229 ? 17.892 -22.782 -20.744 1.00 45.53 229 ILE A CA 1
ATOM 1936 C C . ILE A 1 229 ? 16.379 -23.049 -20.915 1.00 45.53 229 ILE A C 1
ATOM 1938 O O . ILE A 1 229 ? 15.795 -23.814 -20.151 1.00 45.53 229 ILE A O 1
ATOM 1942 N N . ASP A 1 230 ? 15.763 -22.606 -22.013 1.00 46.19 230 ASP A N 1
ATOM 1943 C CA . ASP A 1 230 ? 14.394 -22.998 -22.402 1.00 46.19 230 ASP A CA 1
ATOM 1944 C C . ASP A 1 230 ? 14.255 -24.461 -22.899 1.00 46.19 230 ASP A C 1
ATOM 1946 O O . ASP A 1 230 ? 13.172 -24.892 -23.299 1.00 46.19 230 ASP A O 1
ATOM 1950 N N . GLN A 1 231 ? 15.319 -25.278 -22.864 1.00 42.44 231 GLN A N 1
ATOM 1951 C CA . GLN A 1 231 ? 15.255 -26.700 -23.256 1.00 42.44 231 GLN A CA 1
ATOM 1952 C C . GLN A 1 231 ? 14.966 -27.693 -22.117 1.00 42.44 231 GLN A C 1
ATOM 1954 O O . GLN A 1 231 ? 14.913 -28.899 -22.371 1.00 42.44 231 GLN A O 1
ATOM 1959 N N . PHE A 1 232 ? 14.731 -27.229 -20.888 1.00 41.19 232 PHE A N 1
ATOM 1960 C CA . PHE A 1 232 ? 14.297 -28.093 -19.784 1.00 41.19 232 PHE A CA 1
ATOM 1961 C C . PHE A 1 232 ? 13.006 -27.579 -19.138 1.00 41.19 232 PHE A C 1
ATOM 1963 O O . PHE A 1 232 ? 13.000 -27.112 -18.001 1.00 41.19 232 PHE A O 1
ATOM 1970 N N . SER A 1 233 ? 11.903 -27.724 -19.874 1.00 39.25 233 SER A N 1
ATOM 1971 C CA . SER A 1 233 ? 10.540 -27.799 -19.331 1.00 39.25 233 SER A CA 1
ATOM 1972 C C . SER A 1 233 ? 9.914 -29.164 -19.618 1.00 39.25 233 SER A C 1
ATOM 1974 O O . SER A 1 233 ? 10.221 -29.760 -20.678 1.00 39.25 233 SER A O 1
#

Sequence (233 aa):
MPVGEDQFLEEIGKAEDRTVRLVYADWLDEQGDPRGELVRIEEEMRGIPIYSDRYWELKPHRNQLRADCPNEWLAQMEYGTVYEPTFRDIPDGWKERWRLIREFTERWYGIPMPDVGYDEEKIFPDFRWSSISDKPAPPSMLEWIAYANDIPSQERNLLGGFWNCFPRRAIVNDKELPGFTILERVGIDIEFMVHENWLEDPDPPVHEFWGYPADQEEQLEYFLEEETIDQFS

Secondary structure (DSSP, 8-state):
-PPPHHHHHHHHTT-S-THHHHHHHHHHHHTT-THHHHHHHHHHHHTS-TTSHHHHHHHHHHHHHHHTS-HHHHHHTT-S-----TTSS--SSHHHHHHHHHHHHHHHH----PPS---HHHH-TT--GGGT-SSPPPHHHHHHHHHHHHS-HHHHTTTT---------EEETTEEE-EEEEEEETTTTEEEEEEGGGTTSSSPPPEEEESS-S-HHHHHHHHHHHTTGGG--

pLDDT: mean 84.26, std 14.5, range [39.25, 98.5]

Mean predicted aligned error: 7.28 Å

Nearest PDB structures (foldseek):
  8gzu-assembly1_TF  TM=2.865E-01  e=1.859E+00  Tetrahymena thermophila SB210

Radius of gyration: 23.55 Å; Cα contacts (8 Å, |Δi|>4): 250; chains: 1; bou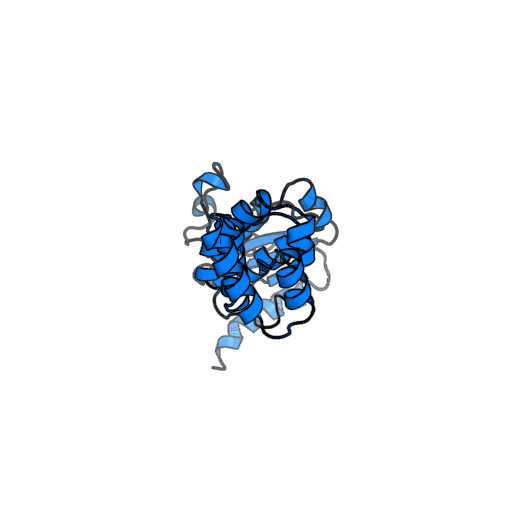nding box: 61×43×67 Å

Foldseek 3Di:
DPDDPVNLLVCLLVDPDLVSLQVSLVVCVVVVHCVSVLSVLVVVLVVDQQLDPSVQVSVVVNVVSVVVDDPVVCVSNVVALDPDPLVPDADPDLQSNLSSVQVCCCSVVVQDGHHFDQDPVPQDVPDDPVVQDPFDAQSSLSRLSVVLRSDDPVCCVVVQHQDDQDQDQDQQPNDRFAWGFSGARPPQQKTWIFGPVQRVPNDGDIDIDHPDDPPSPVVVVVVVVVVVVVPPD

Solvent-accessible surface area (backbone atoms only — not comparable to full-atom values): 14006 Å² total; per-residue (Å²): 129,83,87,53,69,68,58,54,56,54,48,50,75,71,46,89,59,66,65,55,51,54,56,49,18,53,55,28,48,77,73,70,38,73,64,18,58,44,48,52,51,53,56,52,48,73,73,47,60,79,45,38,70,67,36,57,67,44,44,63,58,46,52,54,50,54,73,77,46,60,66,69,57,32,59,71,69,66,67,63,86,73,92,64,75,71,75,76,70,80,60,91,49,58,69,34,41,49,31,40,52,39,53,46,48,21,65,75,71,70,44,87,61,76,75,83,72,64,51,66,77,77,76,34,82,88,63,54,72,74,80,80,34,95,62,67,80,21,58,46,58,44,34,48,54,40,53,64,65,67,49,54,77,80,52,32,58,77,70,65,38,75,59,64,71,47,86,39,63,47,69,57,92,92,36,76,43,67,33,35,35,63,43,43,37,82,92,72,43,38,36,31,29,34,47,60,88,38,37,82,37,56,65,52,72,74,42,83,42,69,76,59,92,71,62,71,65,63,58,54,50,55,58,62,52,57,77,58,59,80,76,78,123